Protein AF-A0A414ST98-F1 (afdb_monomer)

Secondary structure (DSSP, 8-state):
---HHHHHHHHHHHHHHHHHHHHHHHTSS-GGGHHHHHHHHHHH-HHHHHHHHHHHT-----HHHHHHHHHHHHHHHHHHHHHHHHHHHHHTTT--HHHHHHHHHHHHHHHHHHHHHHHHHHTTTS-HHHHHHHHHHHHHHHHHHHTS-HHHHHGGGHHHHHHHIIIIIHHHHHHHHHHHHHHHHHHHT-------B----SSSS----B----------------

Mean predicted aligned error: 14.2 Å

Sequence (226 aa):
MIDEHKAKIILWGITIITGILVLRCLFSPNKAWIFPLLILLILSCPKIDERINKITKATTTFYFEKFRMLCMFVLPIAVPFIAIYMVTIFSSKNISESKLFLEVEMVLKIGYYITYILIAFLYHKTNKKNKYIFFGIYYFLCIIISYIPVNDFWGNSADIIILLIESILMPIKEAILTYIIFDTVLDNNKEKKKFNVIVEREDNKSREEYLIEIEKSKKSNQPSNA

Foldseek 3Di:
DQDLVNLLVVLVVQLVVLVVVLVVCVVDPDVPCNVVSVVSNCLSDVVNVVVVCVVVVPPDDPSLVSSLVCLVPVQLVVQVVVLVVQLVVVVVVPDDPVVNVVVSLVSLLVSQLVSLLVSLVSCLPPDPVVSCVVLVVLLVVLVVLLPDPLCVPPPPCSVVSCSCSSRHSVSNSVSSVVSVVVSVVVVVVPPFPWDFDFDDDVDDDDGDTDGDGDDDDDDDDDDDDD

Radius of gyration: 25.64 Å; Cα contacts (8 Å, |Δi|>4): 133; chains: 1; bounding box: 82×52×61 Å

pLDDT: mean 71.9, std 16.06, range [30.92, 89.06]

Organism: NCBI:txid88431

Structure (mmCIF, N/CA/C/O backbone):
data_AF-A0A414ST98-F1
#
_entry.id   AF-A0A414ST98-F1
#
loop_
_atom_site.group_PDB
_atom_site.id
_atom_site.type_symbol
_atom_site.label_atom_id
_atom_site.label_alt_id
_atom_site.label_comp_id
_atom_site.label_asym_id
_atom_site.label_entity_id
_atom_site.label_seq_id
_atom_site.pdbx_PDB_ins_code
_atom_site.Cartn_x
_atom_site.Cartn_y
_atom_site.Cartn_z
_atom_site.occupancy
_atom_site.B_iso_or_equiv
_atom_site.auth_seq_id
_atom_site.auth_comp_id
_atom_site.auth_asym_id
_atom_site.auth_atom_id
_atom_site.pdbx_PDB_model_num
ATOM 1 N N . MET A 1 1 ? -12.979 -7.650 12.555 1.00 56.25 1 MET A N 1
ATOM 2 C CA . MET A 1 1 ? -12.866 -6.245 13.008 1.00 56.25 1 MET A CA 1
ATOM 3 C C . MET A 1 1 ? -11.594 -6.126 13.841 1.00 56.25 1 MET A C 1
ATOM 5 O O . MET A 1 1 ? -11.381 -6.987 14.691 1.00 56.25 1 MET A O 1
ATOM 9 N N . ILE A 1 2 ? -10.698 -5.188 13.515 1.00 65.38 2 ILE A N 1
ATOM 10 C CA . ILE A 1 2 ? -9.458 -4.969 14.279 1.00 65.38 2 ILE A CA 1
ATOM 11 C C . ILE A 1 2 ? -9.816 -4.048 15.445 1.00 65.38 2 ILE A C 1
ATOM 13 O O . ILE A 1 2 ? -10.260 -2.929 15.221 1.00 65.38 2 ILE A O 1
ATOM 17 N N . ASP A 1 3 ? -9.663 -4.548 16.665 1.00 77.56 3 ASP A N 1
ATOM 18 C CA . ASP A 1 3 ? -9.882 -3.786 17.896 1.00 77.56 3 ASP A CA 1
ATOM 19 C C . ASP A 1 3 ? -8.559 -3.129 18.332 1.00 77.56 3 ASP A C 1
ATOM 21 O O . ASP A 1 3 ? -7.491 -3.583 17.911 1.00 77.56 3 ASP A O 1
ATOM 25 N N . GLU A 1 4 ? -8.595 -2.112 19.202 1.00 79.94 4 GLU A N 1
ATOM 26 C CA . GLU A 1 4 ? -7.395 -1.374 19.663 1.00 79.94 4 GLU A CA 1
ATOM 27 C C . GLU A 1 4 ? -6.265 -2.300 20.142 1.00 79.94 4 GLU A C 1
ATOM 29 O O . GLU A 1 4 ? -5.095 -2.119 19.800 1.00 79.94 4 GLU A O 1
ATOM 34 N N . HIS A 1 5 ? -6.615 -3.368 20.865 1.00 78.12 5 HIS A N 1
ATOM 35 C CA . HIS A 1 5 ? -5.652 -4.365 21.329 1.00 78.12 5 HIS A CA 1
ATOM 36 C C . HIS A 1 5 ? -4.966 -5.109 20.168 1.00 78.12 5 HIS A C 1
ATOM 38 O O . HIS A 1 5 ? -3.754 -5.323 20.184 1.00 78.12 5 HIS A O 1
ATOM 44 N N . LYS A 1 6 ? -5.724 -5.475 19.126 1.00 80.88 6 LYS A N 1
ATOM 45 C CA . LYS A 1 6 ? -5.183 -6.140 17.929 1.00 80.88 6 LYS A CA 1
ATOM 46 C C . LYS A 1 6 ? -4.318 -5.177 17.115 1.00 80.88 6 LYS A C 1
ATOM 48 O O . LYS A 1 6 ? -3.241 -5.569 16.677 1.00 80.88 6 LYS A O 1
ATOM 53 N N . ALA A 1 7 ? -4.742 -3.920 16.962 1.00 80.31 7 ALA A N 1
ATOM 54 C CA . ALA A 1 7 ? -3.956 -2.886 16.284 1.00 80.31 7 ALA A CA 1
ATOM 55 C C . ALA A 1 7 ? -2.606 -2.655 16.983 1.00 80.31 7 ALA A C 1
ATOM 57 O O . ALA A 1 7 ? -1.570 -2.596 16.323 1.00 80.31 7 ALA A O 1
ATOM 58 N N . LYS A 1 8 ? -2.596 -2.626 18.322 1.00 81.25 8 LYS A N 1
ATOM 59 C CA . LYS A 1 8 ? -1.369 -2.522 19.121 1.00 81.25 8 LYS A CA 1
ATOM 60 C C . LYS A 1 8 ? -0.412 -3.696 18.889 1.00 81.25 8 LYS A C 1
ATOM 62 O O . LYS A 1 8 ? 0.787 -3.468 18.734 1.00 81.25 8 LYS A O 1
ATOM 67 N N . ILE A 1 9 ? -0.920 -4.931 18.840 1.00 85.44 9 ILE A N 1
ATOM 68 C CA . ILE A 1 9 ? -0.104 -6.122 18.531 1.00 85.44 9 ILE A CA 1
ATOM 69 C C . ILE A 1 9 ? 0.506 -6.009 17.128 1.00 85.44 9 ILE A C 1
ATOM 71 O O . ILE A 1 9 ? 1.699 -6.252 16.955 1.00 85.44 9 ILE A O 1
ATOM 75 N N . ILE A 1 10 ? -0.288 -5.599 16.137 1.00 84.31 10 ILE A N 1
ATOM 76 C CA . ILE A 1 10 ? 0.179 -5.438 14.754 1.00 84.31 10 ILE A CA 1
ATOM 77 C C . ILE A 1 10 ? 1.270 -4.363 14.669 1.00 84.31 10 ILE A C 1
ATOM 79 O O . ILE A 1 10 ? 2.317 -4.604 14.071 1.00 84.31 10 ILE A O 1
ATOM 83 N N . 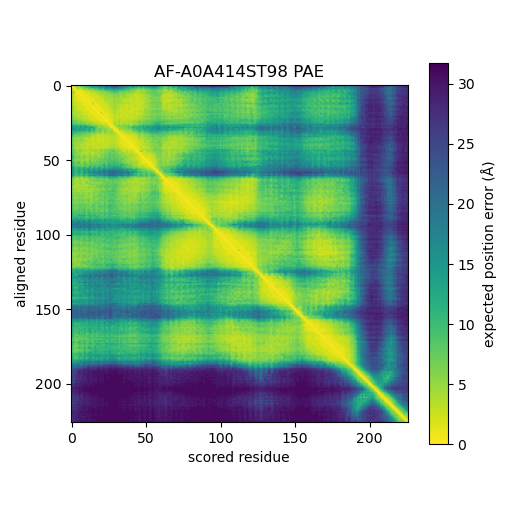LEU A 1 11 ? 1.077 -3.208 15.314 1.00 85.75 11 LEU A N 1
ATOM 84 C CA . LEU A 1 11 ? 2.084 -2.142 15.372 1.00 85.75 11 LEU A CA 1
ATOM 85 C C . LEU A 1 11 ? 3.384 -2.610 16.034 1.00 85.75 11 LEU A C 1
ATOM 87 O O . LEU A 1 11 ? 4.470 -2.285 15.553 1.00 85.75 11 LEU A O 1
ATOM 91 N N . TRP A 1 12 ? 3.297 -3.417 17.093 1.00 85.62 12 TRP A N 1
ATOM 92 C CA . TRP A 1 12 ? 4.469 -4.060 17.689 1.00 85.62 12 TRP A CA 1
ATOM 93 C C . TRP A 1 12 ? 5.190 -4.976 16.701 1.00 85.62 12 TRP A C 1
ATOM 95 O O . TRP A 1 12 ? 6.411 -4.883 16.580 1.00 85.62 12 TRP A O 1
ATOM 105 N N . GLY A 1 13 ? 4.452 -5.799 15.954 1.00 85.69 13 GLY A N 1
ATOM 106 C CA . GLY A 1 13 ? 5.016 -6.631 14.890 1.00 85.69 13 GLY A CA 1
ATOM 107 C C . GLY A 1 13 ? 5.754 -5.804 13.833 1.00 85.69 13 GLY A C 1
ATOM 108 O O . GLY A 1 13 ? 6.913 -6.084 13.531 1.00 85.69 13 GLY A O 1
ATOM 109 N N . ILE A 1 14 ? 5.131 -4.727 13.340 1.00 85.38 14 ILE A N 1
ATOM 110 C CA . ILE A 1 14 ? 5.746 -3.793 12.380 1.00 85.38 14 ILE A CA 1
ATOM 111 C C . ILE A 1 14 ? 7.014 -3.163 12.972 1.00 85.38 14 ILE A C 1
ATOM 113 O O . ILE A 1 14 ? 8.041 -3.088 12.298 1.00 85.38 14 ILE A O 1
ATOM 117 N N . THR A 1 15 ? 6.980 -2.756 14.242 1.00 87.56 15 THR A N 1
ATOM 118 C CA . THR A 1 15 ? 8.129 -2.160 14.945 1.00 87.56 15 THR A CA 1
ATOM 119 C C . THR A 1 15 ? 9.295 -3.146 15.059 1.00 87.56 15 THR A C 1
ATOM 121 O O . THR A 1 15 ? 10.447 -2.775 14.850 1.00 87.56 15 THR A O 1
ATOM 124 N N . ILE A 1 16 ? 9.020 -4.420 15.349 1.00 87.69 16 ILE A N 1
ATOM 125 C CA . ILE A 1 16 ? 10.056 -5.460 15.431 1.00 87.69 16 ILE A CA 1
ATOM 126 C C . ILE A 1 16 ? 10.681 -5.699 14.053 1.00 87.69 16 ILE A C 1
ATOM 128 O O . ILE A 1 16 ? 11.905 -5.688 13.927 1.00 87.69 16 ILE A O 1
ATOM 132 N N . ILE A 1 17 ? 9.858 -5.861 13.013 1.00 87.44 17 ILE A N 1
ATOM 133 C CA . ILE A 1 17 ? 10.334 -6.095 11.642 1.00 87.44 17 ILE A CA 1
ATOM 134 C C . ILE A 1 17 ? 11.180 -4.912 11.156 1.00 87.44 17 ILE A C 1
ATOM 136 O O . ILE A 1 17 ? 12.288 -5.103 10.657 1.00 87.44 17 ILE A O 1
ATOM 140 N N . THR A 1 18 ? 10.693 -3.685 11.344 1.00 85.25 18 THR A N 1
ATOM 141 C CA . THR A 1 18 ? 11.436 -2.470 10.976 1.00 85.25 18 THR A CA 1
ATOM 142 C C . THR A 1 18 ? 12.733 -2.336 11.771 1.00 85.25 18 THR A C 1
ATOM 144 O O . THR A 1 18 ? 13.755 -1.991 11.186 1.00 85.25 18 THR A O 1
ATOM 147 N N . GLY A 1 19 ? 12.746 -2.702 13.056 1.00 86.19 19 GLY A N 1
ATOM 148 C CA . GLY A 1 19 ? 13.962 -2.736 13.872 1.00 86.19 19 GLY A CA 1
ATOM 149 C C . GLY A 1 19 ? 15.017 -3.712 13.340 1.00 86.19 19 GLY A C 1
ATOM 150 O O . GLY A 1 19 ? 16.191 -3.355 13.242 1.00 86.19 19 GLY A O 1
ATOM 151 N N . ILE A 1 20 ? 14.602 -4.913 12.922 1.00 87.88 20 ILE A N 1
ATOM 152 C CA . ILE A 1 20 ? 15.494 -5.904 12.292 1.00 87.88 20 ILE A CA 1
ATOM 153 C C . ILE A 1 20 ? 16.050 -5.368 10.964 1.00 87.88 20 ILE A C 1
ATOM 155 O O . ILE A 1 20 ? 17.240 -5.527 10.685 1.00 87.88 20 ILE A O 1
ATOM 159 N N . LEU A 1 21 ? 15.218 -4.702 10.156 1.00 85.38 21 LEU A N 1
ATOM 160 C CA . LEU A 1 21 ? 15.651 -4.094 8.893 1.00 85.38 21 LEU A CA 1
ATOM 161 C C . LEU A 1 21 ? 16.665 -2.965 9.113 1.00 85.38 21 LEU A C 1
ATOM 163 O O . LEU A 1 21 ? 17.682 -2.934 8.424 1.00 85.38 21 LEU A O 1
ATOM 167 N N . VAL A 1 22 ? 16.445 -2.089 10.102 1.00 86.81 22 VAL A N 1
ATOM 168 C CA . VAL A 1 22 ? 17.419 -1.051 10.488 1.00 86.81 22 VAL A CA 1
ATOM 169 C C . VAL A 1 22 ? 18.745 -1.689 10.896 1.00 86.81 22 VAL A C 1
ATOM 171 O O . VAL A 1 22 ? 19.797 -1.260 10.422 1.00 86.81 22 VAL A O 1
ATOM 174 N N . LEU A 1 23 ? 18.703 -2.739 11.724 1.00 86.31 23 LEU A N 1
ATOM 175 C CA . LEU A 1 23 ? 19.904 -3.446 12.164 1.00 86.31 23 LEU A CA 1
ATOM 176 C C . LEU A 1 23 ? 20.667 -4.035 10.970 1.00 86.31 23 LEU A C 1
ATOM 178 O O . LEU A 1 23 ? 21.873 -3.839 10.852 1.00 86.31 23 LEU A O 1
ATOM 182 N N . ARG A 1 24 ? 19.968 -4.681 10.031 1.00 84.25 24 ARG A N 1
ATOM 183 C CA . ARG A 1 24 ? 20.578 -5.211 8.803 1.00 84.25 24 ARG A CA 1
ATOM 184 C C . ARG A 1 24 ? 21.179 -4.106 7.927 1.00 84.25 24 ARG A C 1
ATOM 186 O O . ARG A 1 24 ? 22.256 -4.299 7.369 1.00 84.25 24 ARG A O 1
ATOM 193 N N . CYS A 1 25 ? 20.515 -2.957 7.811 1.00 82.81 25 CYS A N 1
ATOM 194 C CA . CYS A 1 25 ? 21.026 -1.810 7.059 1.00 82.81 25 CYS A CA 1
ATOM 195 C C . CYS A 1 25 ? 22.259 -1.169 7.711 1.00 82.81 25 CYS A C 1
ATOM 197 O O . CYS A 1 25 ? 23.118 -0.681 6.983 1.00 82.81 25 CYS A O 1
ATOM 199 N N . LEU A 1 26 ? 22.393 -1.209 9.042 1.00 83.44 26 LEU A N 1
ATOM 200 C CA . LEU A 1 26 ? 23.594 -0.731 9.743 1.00 83.44 26 LEU A CA 1
ATOM 201 C C . LEU A 1 26 ? 24.847 -1.549 9.393 1.00 83.44 26 LEU A C 1
ATOM 2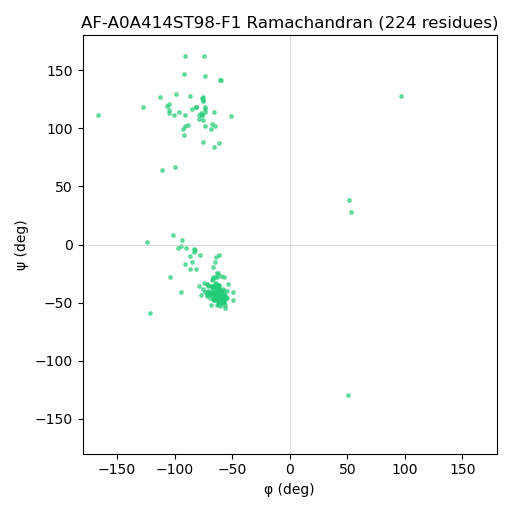03 O O . LEU A 1 26 ? 25.935 -0.983 9.318 1.00 83.44 26 LEU A O 1
ATOM 207 N N . PHE A 1 27 ? 24.689 -2.852 9.141 1.00 83.25 27 PHE A N 1
ATOM 208 C CA . PHE A 1 27 ? 25.775 -3.750 8.719 1.00 83.25 27 PHE A CA 1
ATOM 209 C C . PHE A 1 27 ? 25.959 -3.830 7.194 1.00 83.25 27 PHE A C 1
ATOM 211 O O . PHE A 1 27 ? 26.865 -4.509 6.717 1.00 83.25 27 PHE A O 1
ATOM 218 N N . SER A 1 28 ? 25.113 -3.149 6.417 1.00 76.56 28 SER A N 1
ATOM 219 C CA . SER A 1 28 ? 25.201 -3.102 4.958 1.00 76.56 28 SER A CA 1
ATOM 220 C C . SER A 1 28 ? 26.036 -1.899 4.500 1.00 76.56 28 SER A C 1
ATOM 222 O O . SER A 1 28 ? 25.955 -0.830 5.109 1.00 76.56 28 SER A O 1
ATOM 224 N N . PRO A 1 29 ? 26.792 -2.006 3.391 1.00 71.56 29 PRO A N 1
ATOM 225 C CA . PRO A 1 29 ? 27.485 -0.857 2.807 1.00 71.56 29 PRO A CA 1
ATOM 226 C C . PRO A 1 29 ? 26.516 0.241 2.335 1.00 71.56 29 PRO A C 1
ATOM 228 O O . PRO A 1 29 ? 26.888 1.413 2.290 1.00 71.56 29 PRO A O 1
ATOM 231 N N . ASN A 1 30 ? 25.262 -0.105 2.018 1.00 70.31 30 ASN A N 1
ATOM 232 C CA . ASN A 1 30 ? 24.278 0.853 1.524 1.00 70.31 30 ASN A CA 1
ATOM 233 C C . ASN A 1 30 ? 23.449 1.472 2.667 1.00 70.31 30 ASN A C 1
ATOM 235 O O . ASN A 1 30 ? 22.423 0.929 3.084 1.00 70.31 30 ASN A O 1
ATOM 239 N N . LYS A 1 31 ? 23.898 2.636 3.151 1.00 76.69 31 LYS A N 1
ATOM 240 C CA . LYS A 1 31 ? 23.311 3.362 4.294 1.00 76.69 31 LYS A CA 1
ATOM 241 C C . LYS A 1 31 ? 22.103 4.241 3.948 1.00 76.69 31 LYS A C 1
ATOM 243 O O . LYS A 1 31 ? 21.469 4.769 4.861 1.00 76.69 31 LYS A O 1
ATOM 248 N N . ALA A 1 32 ? 21.757 4.388 2.665 1.00 76.12 32 ALA A N 1
ATOM 249 C CA . ALA A 1 32 ? 20.685 5.283 2.209 1.00 76.12 32 ALA A CA 1
ATOM 250 C C . ALA A 1 32 ? 19.318 4.980 2.859 1.00 76.12 32 ALA A C 1
ATOM 252 O O . ALA A 1 32 ? 18.503 5.874 3.068 1.00 76.12 32 ALA A O 1
ATOM 253 N N . TRP A 1 33 ? 19.093 3.723 3.247 1.00 74.50 33 TRP A N 1
ATOM 254 C CA . TRP A 1 33 ? 17.821 3.238 3.787 1.00 74.50 33 TRP A CA 1
ATOM 255 C C . TRP A 1 33 ? 17.661 3.418 5.299 1.00 74.50 33 TRP A C 1
ATOM 257 O O . TRP A 1 33 ? 16.564 3.238 5.822 1.00 74.50 33 TRP A O 1
ATOM 267 N N . ILE A 1 34 ? 18.724 3.788 6.020 1.00 81.44 34 ILE A N 1
ATOM 268 C CA . ILE A 1 34 ? 18.702 3.847 7.489 1.00 81.44 34 ILE A CA 1
ATOM 269 C C . ILE A 1 34 ? 17.755 4.947 7.982 1.00 81.44 34 ILE A C 1
ATOM 271 O O . ILE A 1 34 ? 16.929 4.700 8.857 1.00 81.44 34 ILE A O 1
ATOM 275 N N . PHE A 1 35 ? 17.839 6.146 7.403 1.00 80.19 35 PHE A N 1
ATOM 276 C CA . PHE A 1 35 ? 17.005 7.287 7.794 1.00 80.19 35 PHE A CA 1
ATOM 277 C C . PHE A 1 35 ? 15.496 7.047 7.609 1.00 80.19 35 PHE A C 1
ATOM 279 O O . PHE A 1 35 ? 14.765 7.205 8.589 1.00 80.19 35 PHE A O 1
ATOM 286 N N . PRO A 1 36 ? 14.991 6.627 6.429 1.00 80.69 36 PRO A N 1
ATOM 287 C CA . PRO A 1 36 ? 13.561 6.361 6.267 1.00 80.69 36 PRO A CA 1
ATOM 288 C C . PRO A 1 36 ? 13.075 5.205 7.153 1.00 80.69 36 PRO A C 1
ATOM 290 O O . PRO A 1 36 ? 11.979 5.287 7.710 1.00 80.69 36 PRO A O 1
ATOM 293 N N . LEU A 1 37 ? 13.892 4.164 7.362 1.00 83.62 37 LEU A N 1
ATOM 294 C CA . LEU A 1 37 ? 13.541 3.060 8.260 1.00 83.62 37 LEU A CA 1
ATOM 295 C C . LEU A 1 37 ? 13.509 3.483 9.737 1.00 83.62 37 LEU A C 1
ATOM 297 O O . LEU A 1 37 ? 12.647 3.012 10.475 1.00 83.62 37 LEU A O 1
ATOM 301 N N . LEU A 1 38 ? 14.388 4.391 10.173 1.00 84.00 38 LEU A N 1
ATOM 302 C CA . LEU A 1 38 ? 14.351 4.964 11.524 1.00 84.00 38 LEU A CA 1
ATOM 303 C C . LEU A 1 38 ? 13.099 5.815 11.752 1.00 84.00 38 LEU A C 1
ATOM 305 O O . LEU A 1 38 ? 12.464 5.696 12.799 1.00 84.00 38 LEU A O 1
ATOM 309 N N . ILE A 1 39 ? 12.716 6.639 10.772 1.00 83.56 39 ILE A N 1
ATOM 310 C CA . ILE A 1 39 ? 11.473 7.421 10.837 1.00 83.56 39 ILE A CA 1
ATOM 311 C C . ILE A 1 39 ? 10.276 6.473 10.946 1.00 83.56 39 ILE A C 1
ATOM 313 O O . ILE A 1 39 ? 9.431 6.648 11.824 1.00 83.56 39 ILE A O 1
ATOM 317 N N . LEU A 1 40 ? 10.233 5.430 10.114 1.00 84.12 40 LEU A N 1
ATOM 318 C CA . LEU A 1 40 ? 9.173 4.427 10.161 1.00 84.12 40 LEU A CA 1
ATOM 319 C C . LEU A 1 40 ? 9.147 3.678 11.502 1.00 84.12 40 LEU A C 1
ATOM 321 O O . LEU A 1 40 ? 8.068 3.445 12.040 1.00 84.12 40 LEU A O 1
ATOM 325 N N . LEU A 1 41 ? 10.307 3.343 12.070 1.00 85.06 41 LEU A N 1
ATOM 326 C CA . LEU A 1 41 ? 10.425 2.691 13.377 1.00 85.06 41 LEU A CA 1
ATOM 327 C C . LEU A 1 41 ? 9.848 3.569 14.496 1.00 85.06 41 LEU A C 1
ATOM 329 O O . LEU A 1 41 ? 9.062 3.091 15.314 1.00 85.06 41 LEU A O 1
ATOM 333 N N . ILE A 1 42 ? 10.198 4.858 14.510 1.00 82.88 42 ILE A N 1
ATOM 334 C CA . ILE A 1 42 ? 9.681 5.831 15.482 1.00 82.88 42 ILE A CA 1
ATOM 335 C C . ILE A 1 42 ? 8.166 5.975 15.323 1.00 82.88 42 ILE A C 1
ATOM 337 O O . ILE A 1 42 ? 7.421 5.876 16.299 1.00 82.88 42 ILE A O 1
ATOM 341 N N . LEU A 1 43 ? 7.699 6.146 14.086 1.00 81.50 43 LEU A N 1
ATOM 342 C CA . LEU A 1 43 ? 6.278 6.277 13.792 1.00 81.50 43 LEU A CA 1
ATOM 343 C C . LEU A 1 43 ? 5.505 4.993 14.085 1.00 81.50 43 LEU A C 1
ATOM 345 O O . LEU A 1 43 ? 4.340 5.089 14.419 1.00 81.50 43 LEU A O 1
ATOM 349 N N . SER A 1 44 ? 6.095 3.805 14.019 1.00 82.19 44 SER A N 1
ATOM 350 C CA . SER A 1 44 ? 5.368 2.549 14.272 1.00 82.19 44 SER A CA 1
ATOM 351 C C . SER A 1 44 ? 5.330 2.161 15.751 1.00 82.19 44 SER A C 1
ATOM 353 O O . SER A 1 44 ? 4.451 1.404 16.155 1.00 82.19 44 SER A O 1
ATOM 355 N N . CYS A 1 45 ? 6.256 2.684 16.564 1.00 82.19 45 CYS A N 1
ATOM 356 C CA . CYS A 1 45 ? 6.511 2.207 17.920 1.00 82.19 45 CYS A CA 1
ATOM 357 C C . CYS A 1 45 ? 5.410 2.605 18.926 1.00 82.19 45 CYS A C 1
ATOM 359 O O . CYS A 1 45 ? 5.314 3.781 19.298 1.00 82.19 45 CYS A O 1
ATOM 361 N N . PRO A 1 46 ? 4.653 1.639 19.490 1.00 81.62 46 PRO A N 1
ATOM 362 C CA . PRO A 1 46 ? 3.590 1.934 20.456 1.00 81.62 46 PRO A CA 1
ATOM 363 C C . PRO A 1 46 ? 4.103 2.534 21.773 1.00 81.62 46 PRO A C 1
ATOM 365 O O . PRO A 1 46 ? 3.392 3.290 22.432 1.00 81.62 46 PRO A O 1
ATOM 368 N N . LYS A 1 47 ? 5.349 2.222 22.172 1.00 80.19 47 LYS A N 1
ATOM 369 C CA . LYS A 1 47 ? 5.965 2.761 23.402 1.00 80.19 47 LYS A CA 1
ATOM 370 C C . LYS A 1 47 ? 6.210 4.266 23.332 1.00 80.19 47 LYS A C 1
ATOM 372 O O . LYS A 1 47 ? 6.224 4.919 24.373 1.00 80.19 47 LYS A O 1
ATOM 377 N N . ILE A 1 48 ? 6.450 4.806 22.137 1.00 78.31 48 ILE A N 1
ATOM 378 C CA . ILE A 1 48 ? 6.653 6.247 21.958 1.00 78.31 48 ILE A CA 1
ATOM 379 C C . ILE A 1 48 ? 5.327 6.967 22.199 1.00 78.31 48 ILE A C 1
ATOM 381 O O . ILE A 1 48 ? 5.299 7.929 22.962 1.00 78.31 48 ILE A O 1
ATOM 385 N N . ASP A 1 49 ? 4.224 6.426 21.679 1.00 75.25 49 ASP A N 1
ATOM 386 C CA . ASP A 1 49 ? 2.882 6.970 21.918 1.00 75.25 49 ASP A CA 1
ATOM 387 C C . ASP A 1 49 ? 2.503 6.924 23.400 1.00 75.25 49 ASP A C 1
ATOM 389 O O . ASP A 1 49 ? 1.990 7.897 23.941 1.00 75.25 49 ASP A O 1
ATOM 393 N N . GLU A 1 50 ? 2.809 5.823 24.094 1.00 77.75 50 GLU A N 1
ATOM 394 C CA . GLU A 1 50 ? 2.568 5.715 25.539 1.00 77.75 50 GLU A CA 1
ATOM 395 C C . GLU A 1 50 ? 3.354 6.764 26.340 1.00 77.75 50 GLU A C 1
ATOM 397 O O . GLU A 1 50 ? 2.859 7.274 27.347 1.00 77.75 50 GLU A O 1
ATOM 402 N N . ARG A 1 51 ? 4.576 7.104 25.910 1.00 77.69 51 ARG A N 1
ATOM 403 C CA . ARG A 1 51 ? 5.375 8.163 26.544 1.00 77.69 51 ARG A CA 1
ATOM 404 C C . ARG A 1 51 ? 4.816 9.548 26.247 1.00 77.69 51 ARG A C 1
ATOM 406 O O . ARG A 1 51 ? 4.707 10.343 27.176 1.00 77.69 51 ARG A O 1
ATOM 413 N N . ILE A 1 52 ? 4.441 9.822 24.998 1.00 76.81 52 ILE A N 1
ATOM 414 C CA . ILE A 1 52 ? 3.834 11.099 24.607 1.00 76.81 52 ILE A CA 1
ATOM 415 C C . ILE A 1 52 ? 2.529 11.297 25.380 1.00 76.81 52 ILE A C 1
ATOM 417 O O . ILE A 1 52 ? 2.392 12.296 26.073 1.00 76.81 52 ILE A O 1
ATOM 421 N N . ASN A 1 53 ? 1.636 10.307 25.400 1.00 76.69 53 ASN A N 1
ATOM 422 C CA . ASN A 1 53 ? 0.354 10.414 26.099 1.00 76.69 53 ASN A CA 1
ATOM 423 C C . ASN A 1 53 ? 0.504 10.633 27.609 1.00 76.69 53 ASN A C 1
ATOM 425 O O . ASN A 1 53 ? -0.274 11.388 28.192 1.00 76.69 53 ASN A O 1
ATOM 429 N N . LYS A 1 54 ? 1.529 10.042 28.242 1.00 76.31 54 LYS A N 1
ATOM 430 C CA . LYS A 1 54 ? 1.868 10.332 29.647 1.00 76.31 54 LYS A CA 1
ATOM 431 C C . LYS A 1 54 ? 2.280 11.791 29.859 1.00 76.31 54 LYS A C 1
ATOM 433 O O . LYS A 1 54 ? 1.901 12.373 30.870 1.00 76.31 54 LYS A O 1
ATOM 438 N N . ILE A 1 55 ? 3.025 12.378 28.922 1.00 78.31 55 ILE A N 1
ATOM 439 C CA . ILE A 1 55 ? 3.455 13.783 28.980 1.00 78.31 55 ILE A CA 1
ATOM 440 C C . ILE A 1 55 ? 2.265 14.720 28.726 1.00 78.31 55 ILE A C 1
ATOM 442 O O . ILE A 1 55 ? 2.084 15.697 29.449 1.00 78.31 55 ILE A O 1
ATOM 446 N N . THR A 1 56 ? 1.421 14.408 27.741 1.00 74.69 56 THR A N 1
ATOM 447 C CA . THR A 1 56 ? 0.282 15.250 27.336 1.00 74.69 56 THR A CA 1
ATOM 448 C C . THR A 1 56 ? -0.975 15.040 28.192 1.00 74.69 56 THR A C 1
ATOM 450 O O . THR A 1 56 ? -1.969 15.727 27.983 1.00 74.69 56 THR A O 1
ATOM 453 N N . LYS A 1 57 ? -0.960 14.096 29.148 1.00 75.31 57 LYS A N 1
ATOM 454 C CA . LYS A 1 57 ? -2.128 13.662 29.947 1.00 75.31 57 LYS A CA 1
ATOM 455 C C . LYS A 1 57 ? -3.338 13.245 29.093 1.00 75.31 57 LYS A C 1
ATOM 457 O O . LYS A 1 57 ? -4.481 13.356 29.530 1.00 75.31 57 LYS A O 1
ATOM 462 N N . ALA A 1 58 ? -3.093 12.759 27.878 1.00 68.88 58 ALA A N 1
ATOM 463 C CA . ALA A 1 58 ? -4.145 12.271 26.998 1.00 68.88 58 ALA A CA 1
ATOM 464 C C . ALA A 1 58 ? -4.632 10.897 27.486 1.00 68.88 58 ALA A C 1
ATOM 466 O O . ALA A 1 58 ? -3.841 9.966 27.643 1.00 68.88 58 ALA A O 1
ATOM 467 N N . THR A 1 59 ? -5.935 10.769 27.737 1.00 54.12 59 THR A N 1
ATOM 468 C CA . THR A 1 59 ? -6.566 9.548 28.267 1.00 54.12 59 THR A CA 1
ATOM 469 C C . THR A 1 59 ? -6.920 8.522 27.194 1.00 54.12 59 THR A C 1
ATOM 471 O O . THR A 1 59 ? -7.148 7.358 27.520 1.00 54.12 59 THR A O 1
ATOM 474 N N . THR A 1 60 ? -6.933 8.907 25.917 1.00 59.34 60 THR A N 1
ATOM 475 C CA . THR A 1 60 ? -7.300 8.026 24.805 1.00 59.34 60 THR A CA 1
ATOM 476 C C . THR A 1 60 ? -6.100 7.734 23.909 1.00 59.34 60 THR A C 1
ATOM 478 O O . THR A 1 60 ? -5.389 8.623 23.445 1.00 59.34 60 THR A O 1
ATOM 481 N N . THR A 1 61 ? -5.853 6.445 23.684 1.00 62.72 61 THR A N 1
ATOM 482 C CA . THR A 1 61 ? -4.877 5.961 22.703 1.00 62.72 61 THR A CA 1
ATOM 483 C C . THR A 1 61 ? -5.631 5.565 21.440 1.00 62.72 61 THR A C 1
ATOM 485 O O . THR A 1 61 ? -6.618 4.844 21.520 1.00 62.72 61 THR A O 1
ATOM 488 N N . PHE A 1 62 ? -5.173 6.058 20.290 1.00 74.69 62 PHE A N 1
ATOM 489 C CA . PHE A 1 62 ? -5.774 5.795 18.981 1.00 74.69 62 PHE A CA 1
ATOM 490 C C . PHE A 1 62 ? -4.829 4.920 18.146 1.00 74.69 62 PHE A C 1
ATOM 492 O O . PHE A 1 62 ? -4.252 5.366 17.146 1.00 74.69 62 PHE A O 1
ATOM 499 N N . TYR A 1 63 ? -4.582 3.686 18.599 1.00 76.88 63 TYR A N 1
ATOM 500 C CA . TYR A 1 63 ? -3.649 2.788 17.913 1.00 76.88 63 TYR A CA 1
ATOM 501 C C . TYR A 1 63 ? -4.204 2.366 16.555 1.00 76.88 63 TYR A C 1
ATOM 503 O O . TYR A 1 63 ? -3.439 2.241 15.593 1.00 76.88 63 TYR A O 1
ATOM 511 N N . PHE A 1 64 ? -5.522 2.186 16.450 1.00 76.50 64 PHE A N 1
ATOM 512 C CA . PHE A 1 64 ? -6.159 1.855 15.182 1.00 76.50 64 PHE A CA 1
ATOM 513 C C . PHE A 1 64 ? -6.067 2.997 14.158 1.00 76.50 64 PHE A C 1
ATOM 515 O O . PHE A 1 64 ? -5.665 2.749 13.020 1.00 76.50 64 PHE A O 1
ATOM 522 N N . GLU A 1 65 ? -6.356 4.247 14.534 1.00 74.00 65 GLU A N 1
ATOM 523 C CA . GLU A 1 65 ? -6.199 5.413 13.649 1.00 74.00 65 GLU A CA 1
ATOM 524 C C . GLU A 1 65 ? -4.757 5.554 13.161 1.00 74.00 65 GLU A C 1
ATOM 526 O O . GLU A 1 65 ? -4.523 5.817 11.980 1.00 74.00 65 GLU A O 1
ATOM 531 N N . LYS A 1 66 ? -3.788 5.351 14.056 1.00 78.44 66 LYS A N 1
ATOM 532 C CA . LYS A 1 66 ? -2.366 5.434 13.730 1.00 78.44 66 LYS A CA 1
ATOM 533 C C . LYS A 1 66 ? -1.941 4.336 12.758 1.00 78.44 66 LYS A C 1
ATOM 535 O O . LYS A 1 66 ? -1.305 4.624 1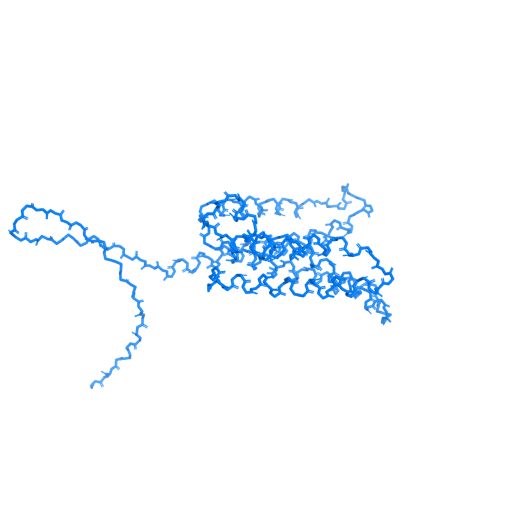1.746 1.00 78.44 66 LYS A O 1
ATOM 540 N N . PHE A 1 67 ? -2.340 3.093 13.028 1.00 78.94 67 PHE A N 1
ATOM 541 C CA . PHE A 1 67 ? -2.146 1.969 12.113 1.00 78.94 67 PHE A CA 1
ATOM 542 C C . PHE A 1 67 ? -2.778 2.246 10.742 1.00 78.94 67 PHE A C 1
ATOM 544 O O . PHE A 1 67 ? -2.146 2.013 9.711 1.00 78.94 67 PHE A O 1
ATOM 551 N N . ARG A 1 68 ? -3.991 2.808 10.722 1.00 77.94 68 ARG A N 1
ATOM 552 C CA . ARG A 1 68 ? -4.698 3.192 9.496 1.00 77.94 68 ARG A CA 1
ATOM 553 C C . ARG A 1 68 ? -3.934 4.255 8.703 1.00 77.94 68 ARG A C 1
ATOM 555 O O . ARG A 1 68 ? -3.789 4.099 7.493 1.00 77.94 68 ARG A O 1
ATOM 562 N N . MET A 1 69 ? -3.411 5.291 9.363 1.00 76.44 69 MET A N 1
ATOM 563 C CA . MET A 1 69 ? -2.587 6.311 8.701 1.00 76.44 69 MET A CA 1
ATOM 564 C C . MET A 1 69 ? -1.283 5.723 8.160 1.00 76.44 69 MET A C 1
ATOM 566 O O . MET A 1 69 ? -0.941 5.968 7.007 1.00 76.44 69 MET A O 1
ATOM 570 N N . LEU A 1 70 ? -0.588 4.894 8.942 1.00 81.62 70 LEU A N 1
ATOM 571 C CA . LEU A 1 70 ? 0.619 4.209 8.472 1.00 81.62 70 LEU A CA 1
ATOM 572 C C . LEU A 1 70 ? 0.331 3.367 7.230 1.00 81.62 70 LEU A C 1
ATOM 574 O O . LEU A 1 70 ? 1.073 3.458 6.258 1.00 81.62 70 LEU A O 1
ATOM 578 N N . CYS A 1 71 ? -0.768 2.611 7.213 1.00 80.94 71 CYS A N 1
ATOM 579 C CA . CYS A 1 71 ? -1.145 1.825 6.041 1.00 80.94 71 CYS A CA 1
ATOM 580 C C . CYS A 1 71 ? -1.391 2.701 4.803 1.00 80.94 71 CYS A C 1
ATOM 582 O O . CYS A 1 71 ? -0.948 2.352 3.712 1.00 80.94 71 CYS A O 1
ATOM 584 N N . MET A 1 72 ? -2.047 3.853 4.977 1.00 80.00 72 MET A N 1
ATOM 585 C CA . MET A 1 72 ? -2.346 4.786 3.889 1.00 80.00 72 MET A CA 1
ATOM 586 C C . MET A 1 72 ? -1.090 5.360 3.224 1.00 80.00 72 MET A C 1
ATOM 588 O O . MET A 1 72 ? -1.105 5.580 2.020 1.00 80.00 72 MET A O 1
ATOM 592 N N . PHE A 1 73 ? -0.012 5.598 3.974 1.00 79.38 73 PHE A N 1
ATOM 593 C CA . PHE A 1 73 ? 1.218 6.165 3.409 1.00 79.38 73 PHE A CA 1
ATOM 594 C C . PHE A 1 73 ? 2.237 5.096 3.015 1.00 79.38 73 PHE A C 1
ATOM 596 O O . PHE A 1 73 ? 2.863 5.193 1.964 1.00 79.38 73 PHE A O 1
ATOM 603 N N . VAL A 1 74 ? 2.404 4.058 3.834 1.00 83.56 74 VAL A N 1
ATOM 604 C CA . VAL A 1 74 ? 3.475 3.071 3.656 1.00 83.56 74 VAL A CA 1
ATOM 605 C C . VAL A 1 74 ? 3.154 2.086 2.536 1.00 83.56 74 VAL A C 1
ATOM 607 O O . VAL A 1 74 ? 4.040 1.806 1.732 1.00 83.56 74 VAL A O 1
ATOM 610 N N . LEU A 1 75 ? 1.917 1.572 2.436 1.00 84.06 75 LEU A N 1
ATOM 611 C CA . LEU A 1 75 ? 1.602 0.577 1.402 1.00 84.06 75 LEU A CA 1
ATOM 612 C C . LEU A 1 75 ? 1.722 1.140 -0.027 1.00 84.06 75 LEU A C 1
ATOM 614 O O . LEU A 1 75 ? 2.385 0.490 -0.836 1.00 84.06 75 LEU A O 1
ATOM 618 N N . PRO A 1 76 ? 1.173 2.327 -0.365 1.00 83.69 76 PRO A N 1
ATOM 619 C CA . PRO A 1 76 ? 1.291 2.864 -1.724 1.00 83.69 76 PRO A CA 1
ATOM 620 C C . PRO A 1 76 ? 2.731 3.154 -2.145 1.00 83.69 76 PRO A C 1
ATOM 622 O O . PRO A 1 76 ? 3.042 3.098 -3.331 1.00 83.69 76 PRO A O 1
ATOM 625 N N . ILE A 1 77 ? 3.605 3.455 -1.180 1.00 83.38 77 ILE A N 1
ATOM 626 C CA . ILE A 1 77 ? 5.037 3.665 -1.412 1.00 83.38 77 ILE A CA 1
ATOM 627 C C . ILE A 1 77 ? 5.766 2.322 -1.560 1.00 83.38 77 ILE A C 1
ATOM 629 O O . ILE A 1 77 ? 6.683 2.205 -2.369 1.00 83.38 77 ILE A O 1
ATOM 633 N N . ALA A 1 78 ? 5.361 1.291 -0.816 1.00 84.94 78 ALA A N 1
ATOM 634 C CA . ALA A 1 78 ? 5.988 -0.027 -0.873 1.00 84.94 78 ALA A CA 1
ATOM 635 C C . ALA A 1 78 ? 5.811 -0.721 -2.236 1.00 84.94 78 ALA A C 1
ATOM 637 O O . ALA A 1 78 ? 6.724 -1.417 -2.678 1.00 84.94 78 ALA A O 1
ATOM 638 N N . VAL A 1 79 ? 4.676 -0.521 -2.916 1.00 87.38 79 VAL A N 1
ATOM 639 C CA . VAL A 1 79 ? 4.368 -1.169 -4.207 1.00 87.38 79 VAL A CA 1
ATOM 640 C C . VAL A 1 79 ? 5.414 -0.842 -5.298 1.00 87.38 79 VAL A C 1
ATOM 642 O O . VAL A 1 79 ? 5.987 -1.785 -5.849 1.00 87.38 79 VAL A O 1
ATOM 645 N N . PRO A 1 80 ? 5.776 0.430 -5.563 1.00 85.06 80 PRO A N 1
ATOM 646 C CA . PRO A 1 80 ? 6.876 0.775 -6.467 1.00 85.06 80 PRO A CA 1
ATOM 647 C C . PRO A 1 80 ? 8.225 0.181 -6.067 1.00 85.06 80 PRO A C 1
ATOM 649 O O . PRO A 1 80 ? 8.979 -0.254 -6.932 1.00 85.06 80 PRO A O 1
ATOM 652 N N . PHE A 1 81 ? 8.548 0.123 -4.770 1.00 84.06 81 PHE A N 1
ATOM 653 C CA . PHE A 1 81 ? 9.812 -0.474 -4.327 1.00 84.06 81 PHE A CA 1
ATOM 654 C C . PHE A 1 81 ? 9.872 -1.976 -4.608 1.00 84.06 81 PHE A C 1
ATOM 656 O O . PHE A 1 81 ? 10.920 -2.476 -5.019 1.00 84.06 81 PHE A O 1
ATOM 663 N N . ILE A 1 82 ? 8.755 -2.688 -4.438 1.00 85.06 82 ILE A N 1
ATOM 664 C CA . ILE A 1 82 ? 8.643 -4.101 -4.820 1.00 85.06 82 ILE A CA 1
ATOM 665 C C . ILE A 1 82 ? 8.834 -4.249 -6.334 1.00 85.06 82 ILE A C 1
ATOM 667 O O . ILE A 1 82 ? 9.594 -5.114 -6.767 1.00 85.06 82 ILE A O 1
ATOM 671 N N . ALA A 1 83 ? 8.211 -3.382 -7.134 1.00 85.75 83 ALA A N 1
ATOM 672 C CA . ALA A 1 83 ? 8.365 -3.380 -8.586 1.00 85.75 83 ALA A CA 1
ATOM 673 C C . ALA A 1 83 ? 9.828 -3.142 -9.016 1.00 85.75 83 ALA A C 1
ATOM 675 O O . ALA A 1 83 ? 10.370 -3.923 -9.797 1.00 85.75 83 ALA A O 1
ATOM 676 N N . ILE A 1 84 ? 10.509 -2.145 -8.440 1.00 83.31 84 ILE A N 1
ATOM 677 C CA . ILE A 1 84 ? 11.937 -1.875 -8.689 1.00 83.31 84 ILE A CA 1
ATOM 678 C C . ILE A 1 84 ? 12.799 -3.081 -8.292 1.00 83.31 84 ILE A C 1
ATOM 680 O O . ILE A 1 84 ? 13.701 -3.476 -9.030 1.00 83.31 84 ILE A O 1
ATOM 684 N N . TYR A 1 85 ? 12.522 -3.706 -7.148 1.00 82.81 85 TYR A N 1
ATOM 685 C CA . TYR A 1 85 ? 13.248 -4.901 -6.726 1.00 82.81 85 TYR A CA 1
ATOM 686 C C . TYR A 1 85 ? 13.067 -6.061 -7.720 1.00 82.81 85 TYR A C 1
ATOM 688 O O . TYR A 1 85 ? 14.045 -6.717 -8.087 1.00 82.81 85 TYR A O 1
ATOM 696 N N . MET A 1 86 ? 11.854 -6.268 -8.240 1.00 80.88 86 MET A N 1
ATOM 697 C CA . MET A 1 86 ? 11.591 -7.270 -9.280 1.00 80.88 86 MET A CA 1
ATOM 698 C C . MET A 1 86 ? 12.380 -6.989 -10.565 1.00 80.88 86 MET A C 1
ATOM 700 O O . MET A 1 86 ? 12.965 -7.921 -11.119 1.00 80.88 86 MET A O 1
ATOM 704 N N . VAL A 1 87 ? 12.495 -5.722 -10.989 1.00 82.31 87 VAL A N 1
ATOM 705 C CA . VAL A 1 87 ? 13.345 -5.324 -12.132 1.00 82.31 87 VAL A CA 1
ATOM 706 C C . VAL A 1 87 ? 14.784 -5.798 -11.930 1.00 82.31 87 VAL A C 1
ATOM 708 O O . VAL A 1 87 ? 15.363 -6.390 -12.839 1.00 82.31 87 VAL A O 1
ATOM 711 N N . THR A 1 88 ? 15.354 -5.612 -10.733 1.00 78.19 88 THR A N 1
ATOM 712 C CA . THR A 1 88 ? 16.739 -6.039 -10.457 1.00 78.19 88 THR A CA 1
ATOM 713 C C . THR A 1 88 ? 16.925 -7.556 -10.565 1.00 78.19 88 THR A C 1
ATOM 715 O O . THR A 1 88 ? 17.922 -8.020 -11.120 1.00 78.19 88 THR A O 1
ATOM 718 N N . ILE A 1 89 ? 15.944 -8.345 -10.111 1.00 80.75 89 ILE A N 1
ATOM 719 C CA . ILE A 1 89 ? 15.972 -9.810 -10.222 1.00 80.75 89 ILE A CA 1
ATOM 720 C C . ILE A 1 89 ? 15.830 -10.243 -11.683 1.00 80.75 89 ILE A C 1
ATOM 722 O O . ILE A 1 89 ? 16.570 -11.115 -12.136 1.00 80.75 89 ILE A O 1
ATOM 726 N N . PHE A 1 90 ? 14.894 -9.668 -12.435 1.00 78.00 90 PHE A N 1
ATOM 727 C CA . PHE A 1 90 ? 14.656 -10.072 -13.822 1.00 78.00 90 PHE A CA 1
ATOM 728 C C . PHE A 1 90 ? 15.765 -9.629 -14.774 1.00 78.00 90 PHE A C 1
ATOM 730 O O . PHE A 1 90 ? 16.123 -10.393 -15.671 1.00 78.00 90 PHE A O 1
ATOM 737 N N . SER A 1 91 ? 16.372 -8.467 -14.528 1.00 74.50 91 SER A N 1
ATOM 738 C CA . SER A 1 91 ? 17.563 -8.014 -15.250 1.00 74.50 91 SER A CA 1
ATOM 739 C C . SER A 1 91 ? 18.723 -9.003 -15.084 1.00 74.50 91 SER A C 1
ATOM 741 O O . SER A 1 91 ? 19.367 -9.360 -16.065 1.00 74.50 91 SER A O 1
ATOM 743 N N . SER A 1 92 ? 18.903 -9.582 -13.887 1.00 74.56 92 SER A N 1
ATOM 744 C CA . SER A 1 92 ? 19.922 -10.623 -13.664 1.00 74.56 92 SER A CA 1
ATOM 745 C C . SER A 1 92 ? 19.683 -11.926 -14.450 1.00 74.56 92 SER A C 1
ATOM 747 O O . SER A 1 92 ? 20.591 -12.745 -14.577 1.00 74.56 92 SER A O 1
ATOM 749 N N . LYS A 1 93 ? 18.471 -12.126 -14.990 1.00 79.56 93 LYS A N 1
ATOM 750 C CA . LYS A 1 93 ? 18.059 -13.322 -15.742 1.00 79.56 93 LYS A CA 1
ATOM 751 C C . LYS A 1 93 ? 18.048 -13.125 -17.267 1.00 79.56 93 LYS A C 1
ATOM 753 O O . LYS A 1 93 ? 17.579 -14.022 -17.962 1.00 79.56 93 LYS A O 1
ATOM 758 N N . ASN A 1 94 ? 18.545 -11.994 -17.788 1.00 72.31 94 ASN A N 1
ATOM 759 C CA . ASN A 1 94 ? 18.576 -11.666 -19.227 1.00 72.31 94 ASN A CA 1
ATOM 760 C C . ASN A 1 94 ? 17.211 -11.816 -19.938 1.00 72.31 94 ASN A C 1
ATOM 762 O O . ASN A 1 94 ? 17.128 -12.281 -21.074 1.00 72.31 94 ASN A O 1
ATOM 766 N N . ILE A 1 95 ? 16.121 -11.446 -19.262 1.00 76.19 95 ILE A N 1
ATOM 767 C CA . ILE A 1 95 ? 14.783 -11.405 -19.871 1.00 76.19 95 ILE A CA 1
ATOM 768 C C . ILE A 1 95 ? 14.693 -10.196 -20.816 1.00 76.19 95 ILE A C 1
ATOM 770 O O . ILE A 1 95 ? 15.273 -9.151 -20.531 1.00 76.19 95 ILE A O 1
ATOM 774 N N . SER A 1 96 ? 13.958 -10.323 -21.928 1.00 80.81 96 SER A N 1
ATOM 775 C CA . SER A 1 96 ? 13.742 -9.216 -22.866 1.00 80.81 96 SER A CA 1
ATOM 776 C C . SER A 1 96 ? 13.051 -8.020 -22.198 1.00 80.81 96 SER A C 1
ATOM 778 O O . SER A 1 96 ? 12.126 -8.190 -21.401 1.00 80.81 96 SER A O 1
ATOM 780 N N . GLU A 1 97 ? 13.461 -6.804 -22.564 1.00 76.00 97 GLU A N 1
ATOM 781 C CA . GLU A 1 97 ? 12.959 -5.553 -21.969 1.00 76.00 97 GLU A CA 1
ATOM 782 C C . GLU A 1 97 ? 11.436 -5.408 -22.086 1.00 76.00 97 GLU A C 1
ATOM 784 O O . GLU A 1 97 ? 10.772 -5.038 -21.121 1.00 76.00 97 GLU A O 1
ATOM 789 N N . SER A 1 98 ? 10.863 -5.800 -23.228 1.00 79.19 98 SER A N 1
ATOM 790 C CA . SER A 1 98 ? 9.412 -5.774 -23.459 1.00 79.19 98 SER A CA 1
ATOM 791 C C . SER A 1 98 ? 8.635 -6.665 -22.489 1.00 79.19 98 SER A C 1
ATOM 793 O O . SER A 1 98 ? 7.569 -6.290 -22.006 1.00 79.19 98 SER A O 1
ATOM 795 N N . LYS A 1 99 ? 9.178 -7.843 -22.169 1.00 81.94 99 LYS A N 1
ATOM 796 C CA . LYS A 1 99 ? 8.555 -8.775 -21.228 1.00 81.94 99 LYS A CA 1
ATOM 797 C C . LYS A 1 99 ? 8.726 -8.286 -19.793 1.00 81.94 99 LYS A C 1
ATOM 799 O O . LYS A 1 99 ? 7.799 -8.395 -19.002 1.00 81.94 99 LYS A O 1
ATOM 804 N N . LEU A 1 100 ? 9.884 -7.713 -19.469 1.00 81.00 100 LEU A N 1
ATOM 805 C CA . LEU A 1 100 ? 10.146 -7.121 -18.160 1.00 81.00 100 LEU A CA 1
ATOM 806 C C . LEU A 1 100 ? 9.186 -5.959 -17.869 1.00 81.00 100 LEU A C 1
ATOM 808 O O . LEU A 1 100 ? 8.638 -5.900 -16.770 1.00 81.00 100 LEU A O 1
ATOM 812 N N . PHE A 1 101 ? 8.941 -5.084 -18.848 1.00 81.69 101 PHE A N 1
ATOM 813 C CA . PHE A 1 101 ? 8.010 -3.965 -18.700 1.00 81.69 101 PHE A CA 1
ATOM 814 C C . PHE A 1 101 ? 6.588 -4.445 -18.382 1.00 81.69 101 PHE A C 1
ATOM 816 O O . PHE A 1 101 ? 6.002 -4.003 -17.397 1.00 81.69 101 PHE A O 1
ATOM 823 N N . LEU A 1 102 ? 6.085 -5.424 -19.140 1.00 83.19 102 LEU A N 1
ATOM 824 C CA . LEU A 1 102 ? 4.738 -5.977 -18.965 1.00 83.19 102 LEU A CA 1
ATOM 825 C C . LEU A 1 102 ? 4.563 -6.646 -17.587 1.00 83.19 102 LEU A C 1
ATOM 827 O O . LEU A 1 102 ? 3.566 -6.428 -16.902 1.00 83.19 102 LEU A O 1
ATOM 831 N N . GLU A 1 103 ? 5.554 -7.416 -17.129 1.00 83.12 103 GLU A N 1
ATOM 832 C CA . GLU A 1 103 ? 5.525 -8.055 -15.802 1.00 83.12 103 GLU A CA 1
ATOM 833 C C . GLU A 1 103 ? 5.526 -7.023 -14.661 1.00 83.12 103 GLU A C 1
ATOM 835 O O . GLU A 1 103 ? 4.788 -7.158 -13.683 1.00 83.12 103 GLU A O 1
ATOM 840 N N . VAL A 1 104 ? 6.322 -5.958 -14.788 1.00 84.38 104 VAL A N 1
ATOM 841 C CA . VAL A 1 104 ? 6.380 -4.866 -13.803 1.00 84.38 104 VAL A CA 1
ATOM 842 C C . VAL A 1 104 ? 5.068 -4.087 -13.763 1.00 84.38 104 VAL A C 1
ATOM 844 O O . VAL A 1 104 ? 4.559 -3.794 -12.678 1.00 84.38 104 VAL A O 1
ATOM 847 N N . GLU A 1 105 ? 4.499 -3.796 -14.929 1.00 86.12 105 GLU A N 1
ATOM 848 C CA . GLU A 1 105 ? 3.204 -3.138 -15.082 1.00 86.12 105 GLU A CA 1
ATOM 849 C C . GLU A 1 105 ? 2.090 -3.936 -14.386 1.00 86.12 105 GLU A C 1
ATOM 851 O O . GLU A 1 105 ? 1.330 -3.385 -13.585 1.00 86.12 105 GLU A O 1
ATOM 856 N N . MET A 1 106 ? 2.039 -5.256 -14.598 1.00 85.88 106 MET A N 1
ATOM 857 C CA . MET A 1 106 ? 1.076 -6.138 -13.928 1.00 85.88 106 MET A CA 1
ATOM 858 C C . MET A 1 106 ? 1.231 -6.118 -12.403 1.00 85.88 106 MET A C 1
ATOM 860 O O . MET A 1 106 ? 0.233 -6.021 -11.682 1.00 85.88 106 MET A O 1
ATOM 864 N N . VAL A 1 107 ? 2.466 -6.180 -11.893 1.00 86.94 107 VAL A N 1
ATOM 865 C CA . VAL A 1 107 ? 2.739 -6.125 -10.446 1.00 86.94 107 VAL A CA 1
ATOM 866 C C . VAL A 1 107 ? 2.290 -4.792 -9.850 1.00 86.94 107 VAL A C 1
ATOM 868 O O . VAL A 1 107 ? 1.676 -4.784 -8.780 1.00 86.94 107 VAL A O 1
ATOM 871 N N . LEU A 1 108 ? 2.550 -3.677 -10.537 1.00 87.56 108 LEU A N 1
ATOM 872 C CA . LEU A 1 108 ? 2.080 -2.356 -10.118 1.00 87.56 108 LEU A CA 1
ATOM 873 C C . LEU A 1 108 ? 0.548 -2.309 -10.084 1.00 87.56 108 LEU A C 1
ATOM 875 O O . LEU A 1 108 ? -0.013 -1.945 -9.047 1.00 87.56 108 LEU A O 1
ATOM 879 N N . LYS A 1 109 ? -0.124 -2.762 -11.152 1.00 88.38 109 LYS A N 1
ATOM 880 C CA . LYS A 1 109 ? -1.593 -2.778 -11.241 1.00 88.38 109 LYS A CA 1
ATOM 881 C C . LYS A 1 109 ? -2.224 -3.553 -10.090 1.00 88.38 109 LYS A C 1
ATOM 883 O O . LYS A 1 109 ? -3.046 -3.017 -9.342 1.00 88.38 109 LYS A O 1
ATOM 888 N N . ILE A 1 110 ? -1.797 -4.801 -9.907 1.00 87.50 110 ILE A N 1
ATOM 889 C CA . ILE A 1 110 ? -2.311 -5.683 -8.853 1.00 87.50 110 ILE A CA 1
ATOM 890 C C . ILE A 1 110 ? -1.986 -5.107 -7.469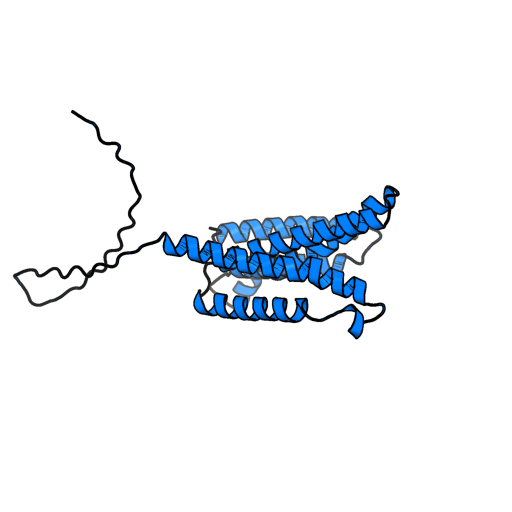 1.00 87.50 110 ILE A C 1
ATOM 892 O O . ILE A 1 110 ? -2.854 -5.059 -6.592 1.00 87.50 110 ILE A O 1
ATOM 896 N N . GLY A 1 111 ? -0.752 -4.636 -7.272 1.00 87.38 111 GLY A N 1
ATOM 897 C CA . GLY A 1 111 ? -0.289 -4.078 -6.005 1.00 87.38 111 GLY A CA 1
ATOM 898 C C . GLY A 1 111 ? -1.102 -2.860 -5.572 1.00 87.38 111 GLY A C 1
ATOM 899 O O . GLY A 1 111 ? -1.545 -2.795 -4.419 1.00 87.38 111 GLY A O 1
ATOM 900 N N . TYR A 1 112 ? -1.360 -1.925 -6.489 1.00 89.06 112 TYR A N 1
ATOM 901 C CA . TYR A 1 112 ? -2.180 -0.751 -6.205 1.00 89.06 112 TYR A CA 1
ATOM 902 C C . TYR A 1 112 ? -3.651 -1.108 -5.995 1.00 89.06 112 TYR A C 1
ATOM 904 O O . TYR A 1 112 ? -4.241 -0.633 -5.024 1.00 89.06 112 TYR A O 1
ATOM 912 N N . TYR A 1 113 ? -4.227 -1.998 -6.806 1.00 86.38 113 TYR A N 1
ATOM 913 C CA . TYR A 1 113 ? -5.611 -2.443 -6.621 1.00 86.38 113 TYR A CA 1
ATOM 914 C C . TYR A 1 113 ? -5.843 -3.028 -5.217 1.00 86.38 113 TYR A C 1
ATOM 916 O O . TYR A 1 113 ? -6.722 -2.572 -4.478 1.00 86.38 113 TYR A O 1
ATOM 924 N N . ILE A 1 114 ? -5.000 -3.980 -4.798 1.00 86.62 114 ILE A N 1
ATOM 925 C CA . ILE A 1 114 ? -5.098 -4.623 -3.477 1.00 86.62 114 ILE A CA 1
ATOM 926 C C . ILE A 1 114 ? -4.880 -3.603 -2.355 1.00 86.62 114 ILE A C 1
ATOM 928 O O . ILE A 1 114 ? -5.648 -3.573 -1.389 1.00 86.62 114 ILE A O 1
ATOM 932 N N . THR A 1 115 ? -3.859 -2.749 -2.484 1.00 86.12 115 THR A N 1
ATOM 933 C CA . THR A 1 115 ? -3.547 -1.713 -1.489 1.00 86.12 115 THR A CA 1
ATOM 934 C C . THR A 1 115 ? -4.741 -0.791 -1.261 1.00 86.12 115 THR A C 1
ATOM 936 O O . THR A 1 115 ? -5.116 -0.533 -0.116 1.00 86.12 115 THR A O 1
ATOM 939 N N . TYR A 1 116 ? -5.380 -0.329 -2.334 1.00 83.56 116 TYR A N 1
ATOM 940 C CA . TYR A 1 116 ? -6.497 0.604 -2.232 1.00 83.56 116 TYR A CA 1
ATOM 941 C C . TYR A 1 116 ? -7.791 -0.058 -1.756 1.00 83.56 116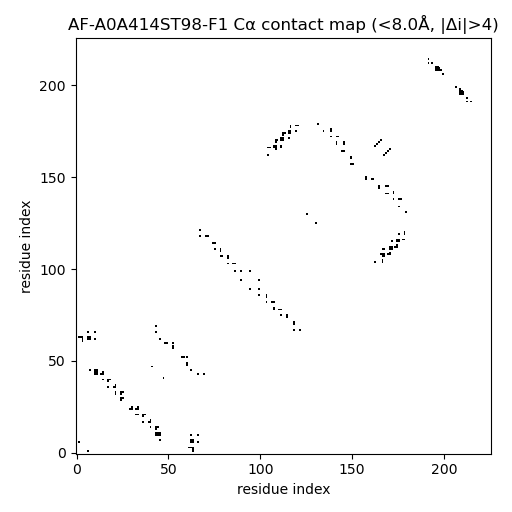 TYR A C 1
ATOM 943 O O . TYR A 1 116 ? -8.515 0.565 -0.978 1.00 83.56 116 TYR A O 1
ATOM 951 N N . ILE A 1 117 ? -8.055 -1.323 -2.103 1.00 82.81 117 ILE A N 1
ATOM 952 C CA . ILE A 1 117 ? -9.151 -2.088 -1.482 1.00 82.81 117 ILE A CA 1
ATOM 953 C C . ILE A 1 117 ? -8.933 -2.215 0.028 1.00 82.81 117 ILE A C 1
ATOM 955 O O . ILE A 1 117 ? -9.861 -1.994 0.809 1.00 82.81 117 ILE A O 1
ATOM 959 N N . LEU A 1 118 ? -7.709 -2.535 0.455 1.00 83.00 118 LEU A N 1
ATOM 960 C CA . LEU A 1 118 ? -7.375 -2.683 1.869 1.00 83.00 118 LEU A CA 1
ATOM 961 C C . LEU A 1 118 ? -7.553 -1.358 2.623 1.00 83.00 118 LEU A C 1
ATOM 963 O O . LEU A 1 118 ? -8.181 -1.338 3.685 1.00 83.00 118 LEU A O 1
ATOM 967 N N . ILE A 1 119 ? -7.074 -0.245 2.058 1.00 81.31 119 ILE A N 1
ATOM 968 C CA . ILE A 1 119 ? -7.291 1.098 2.615 1.00 81.31 119 ILE A CA 1
ATOM 969 C C . ILE A 1 119 ? -8.793 1.405 2.686 1.00 81.31 119 ILE A C 1
ATOM 971 O O . ILE A 1 119 ? -9.284 1.802 3.743 1.00 81.31 119 ILE A O 1
ATOM 975 N N . ALA A 1 120 ? -9.554 1.171 1.617 1.00 78.19 120 ALA A N 1
ATOM 976 C CA . ALA A 1 120 ? -10.992 1.433 1.605 1.00 78.19 120 ALA A CA 1
ATOM 977 C C . ALA A 1 120 ? -11.737 0.616 2.680 1.00 78.19 120 ALA A C 1
ATOM 979 O O . ALA A 1 120 ? -12.603 1.142 3.391 1.00 78.19 120 ALA A O 1
ATOM 980 N N . PHE A 1 121 ? -11.347 -0.645 2.881 1.00 75.88 121 PHE A N 1
ATOM 981 C CA . PHE A 1 121 ? -11.895 -1.496 3.935 1.00 75.88 121 PHE A CA 1
ATOM 982 C C . PHE A 1 121 ? -11.575 -0.968 5.343 1.00 75.88 121 PHE A C 1
ATOM 984 O O . PHE A 1 121 ? -12.466 -0.914 6.195 1.00 75.88 121 PHE A O 1
ATOM 991 N N . LEU A 1 122 ? -10.347 -0.491 5.586 1.00 76.25 122 LEU A N 1
ATOM 992 C CA . LEU A 1 122 ? -9.967 0.135 6.863 1.00 76.25 122 LEU A CA 1
ATOM 993 C C . LEU A 1 122 ? -10.807 1.384 7.192 1.00 76.25 122 LEU A C 1
ATOM 995 O O . LEU A 1 122 ? -11.009 1.699 8.367 1.00 76.25 122 LEU A O 1
ATOM 999 N N . TYR A 1 123 ? -11.329 2.076 6.176 1.00 72.88 123 TYR A N 1
ATOM 1000 C CA . TYR A 1 123 ? -12.160 3.276 6.325 1.00 72.88 123 TYR A CA 1
ATOM 1001 C C . TYR A 1 123 ? -13.676 3.007 6.355 1.00 72.88 123 TYR A C 1
ATOM 1003 O O . TYR A 1 123 ? -14.454 3.959 6.476 1.00 72.88 123 TYR A O 1
ATOM 1011 N N . HIS A 1 124 ? -14.123 1.744 6.328 1.00 69.12 124 HIS A N 1
ATOM 1012 C CA . HIS A 1 124 ? -15.552 1.383 6.286 1.00 69.12 124 HIS A CA 1
ATOM 1013 C C . HIS A 1 124 ? -16.398 2.013 7.405 1.00 69.12 124 HIS A C 1
ATOM 1015 O O . HIS A 1 124 ? -17.540 2.396 7.166 1.00 69.12 124 HIS A O 1
ATOM 1021 N N . LYS A 1 125 ? -15.830 2.192 8.602 1.00 62.84 125 LYS A N 1
ATOM 1022 C CA . LYS A 1 125 ? -16.541 2.741 9.770 1.00 62.84 125 LYS A CA 1
ATOM 1023 C C . LYS A 1 125 ? -16.646 4.267 9.828 1.00 62.84 125 LYS A C 1
ATOM 1025 O O . LYS A 1 125 ? -17.259 4.789 10.755 1.00 62.84 125 LYS A O 1
ATOM 1030 N N . THR A 1 126 ? -16.026 4.994 8.903 1.00 65.50 126 THR A N 1
ATOM 1031 C CA . THR A 1 126 ? -16.123 6.462 8.891 1.00 65.50 126 THR A CA 1
ATOM 1032 C C . THR A 1 126 ? -17.493 6.921 8.382 1.00 65.50 126 THR A C 1
ATOM 1034 O O . THR A 1 126 ? -18.225 6.146 7.767 1.00 65.50 126 THR A O 1
ATOM 1037 N N . ASN A 1 127 ? -17.865 8.180 8.651 1.00 67.25 127 ASN A N 1
ATOM 1038 C CA . ASN A 1 127 ? -19.142 8.748 8.209 1.00 67.25 127 ASN A CA 1
ATOM 1039 C C . ASN A 1 127 ? -19.357 8.516 6.705 1.00 67.25 127 ASN A C 1
ATOM 1041 O O . ASN A 1 127 ? -18.681 9.132 5.875 1.00 67.25 127 ASN A O 1
ATOM 1045 N N . LYS A 1 128 ? -20.329 7.651 6.369 1.00 66.94 128 LYS A N 1
ATOM 1046 C CA . LYS A 1 128 ? -20.591 7.178 4.999 1.00 66.94 128 LYS A CA 1
ATOM 1047 C C . LYS A 1 128 ? -20.673 8.333 3.999 1.00 66.94 128 LYS A C 1
ATOM 1049 O O . LYS A 1 128 ? -19.985 8.307 2.987 1.00 66.94 128 LYS A O 1
ATOM 1054 N N . LYS A 1 129 ? -21.429 9.389 4.321 1.00 66.69 129 LYS A N 1
ATOM 1055 C CA . LYS A 1 129 ? -21.638 10.547 3.434 1.00 66.69 129 LYS A CA 1
ATOM 1056 C C . LYS A 1 129 ? -20.327 11.230 3.013 1.00 66.69 129 LYS A C 1
ATOM 1058 O O . LYS A 1 129 ? -20.107 11.434 1.826 1.00 66.69 129 LYS A O 1
ATOM 1063 N N . ASN A 1 130 ? -19.437 11.533 3.959 1.00 65.56 130 ASN A N 1
ATOM 1064 C CA . ASN A 1 130 ? -18.177 12.225 3.655 1.00 65.56 130 ASN A CA 1
ATOM 1065 C C . ASN A 1 130 ? -17.198 11.312 2.902 1.00 65.56 130 ASN A C 1
ATOM 1067 O O . ASN A 1 130 ? -16.504 11.771 1.997 1.00 65.56 130 ASN A O 1
ATOM 1071 N N . LYS A 1 131 ? -17.195 10.013 3.232 1.00 71.38 131 LYS A N 1
ATOM 1072 C CA . LYS A 1 131 ? -16.400 8.986 2.548 1.00 71.38 131 LYS A CA 1
ATOM 1073 C C . LYS A 1 131 ? -16.758 8.902 1.058 1.00 71.38 131 LYS A C 1
ATOM 1075 O O . LYS A 1 131 ? -15.873 8.955 0.210 1.00 71.38 131 LYS A O 1
ATOM 1080 N N . TYR A 1 132 ? -18.051 8.822 0.740 1.00 70.00 132 TYR A N 1
ATOM 1081 C CA . TYR A 1 132 ? -18.525 8.724 -0.644 1.00 70.00 132 TYR A CA 1
ATOM 1082 C C . TYR A 1 132 ? -18.282 9.992 -1.459 1.00 70.00 132 TYR A C 1
ATOM 1084 O O . TYR A 1 132 ? -17.933 9.888 -2.630 1.00 70.00 132 TYR A O 1
ATOM 1092 N N . ILE A 1 133 ? -18.406 11.176 -0.852 1.00 71.44 133 ILE A N 1
ATOM 1093 C CA . ILE A 1 133 ? -18.082 12.438 -1.533 1.00 71.44 133 ILE A CA 1
ATOM 1094 C C . ILE A 1 133 ? -16.591 12.480 -1.889 1.00 71.44 133 ILE A C 1
ATOM 1096 O O . ILE A 1 133 ? -16.244 12.761 -3.033 1.00 71.44 133 ILE A O 1
ATOM 1100 N N . PHE A 1 134 ? -15.709 12.145 -0.942 1.00 70.44 134 PHE A N 1
ATOM 1101 C CA . PHE A 1 134 ? -14.266 12.141 -1.185 1.00 70.44 134 PHE A CA 1
ATOM 1102 C C . PHE A 1 134 ? -13.866 11.123 -2.262 1.00 70.44 134 PHE A C 1
ATOM 1104 O O . PHE A 1 134 ? -13.160 11.466 -3.210 1.00 70.44 134 PHE A O 1
ATOM 1111 N N . PHE A 1 135 ? -14.367 9.888 -2.162 1.00 75.88 135 PHE A N 1
ATOM 1112 C CA . PHE A 1 135 ? -14.101 8.855 -3.162 1.00 75.88 135 PHE A CA 1
ATOM 1113 C C . PHE A 1 135 ? -14.708 9.176 -4.529 1.00 75.88 135 PHE A C 1
ATOM 1115 O O . PHE A 1 135 ? -14.067 8.904 -5.539 1.00 75.88 135 PHE A O 1
ATOM 1122 N N . GLY A 1 136 ? -15.889 9.796 -4.577 1.00 75.00 136 GLY A N 1
ATOM 1123 C CA . GLY A 1 136 ? -16.525 10.232 -5.819 1.00 75.00 136 GLY A CA 1
ATOM 1124 C C . GLY A 1 136 ? -15.732 11.325 -6.536 1.00 75.00 136 GLY A C 1
ATOM 1125 O O . GLY A 1 136 ? -15.486 11.206 -7.734 1.00 75.00 136 GLY A O 1
ATOM 1126 N N . ILE A 1 137 ? -15.262 12.345 -5.805 1.00 76.62 137 ILE A N 1
ATOM 1127 C CA . ILE A 1 137 ? -14.402 13.402 -6.367 1.00 76.62 137 ILE A CA 1
ATOM 1128 C C . ILE A 1 137 ? -13.095 12.797 -6.890 1.00 76.62 137 ILE A C 1
ATOM 1130 O O . ILE A 1 137 ? -12.691 13.080 -8.016 1.00 76.62 137 ILE A O 1
ATOM 1134 N N . TYR A 1 138 ? -12.453 11.933 -6.101 1.00 76.25 138 TYR A N 1
ATOM 1135 C CA . TYR A 1 138 ? -11.201 11.294 -6.503 1.00 76.25 138 TYR A CA 1
ATOM 1136 C C . TYR A 1 138 ? -11.383 10.396 -7.738 1.00 76.25 138 TYR A C 1
ATOM 1138 O O . TYR A 1 138 ? -10.587 10.458 -8.672 1.00 76.25 138 TYR A O 1
ATOM 1146 N N . TYR A 1 139 ? -12.461 9.610 -7.787 1.00 79.12 139 TYR A N 1
ATOM 1147 C CA . TYR A 1 139 ? -12.820 8.783 -8.940 1.00 79.12 139 TYR A CA 1
ATOM 1148 C C . TYR A 1 139 ? -13.062 9.624 -10.201 1.00 79.12 139 TYR A C 1
ATOM 1150 O O . TYR A 1 139 ? -12.552 9.298 -11.272 1.00 79.12 139 TYR A O 1
ATOM 1158 N N . PHE A 1 140 ? -13.788 10.737 -10.074 1.00 79.00 140 PHE A N 1
ATOM 1159 C CA . PHE A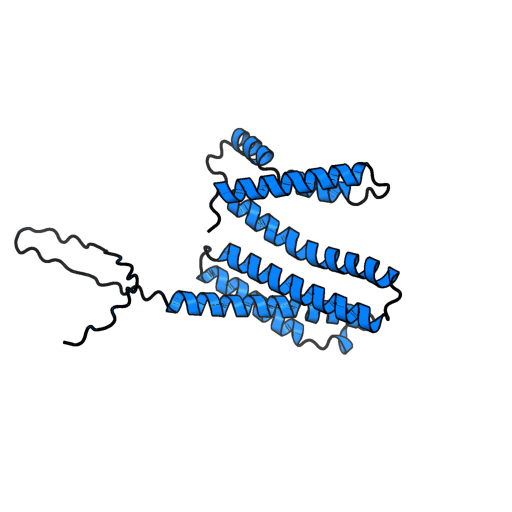 1 140 ? -14.044 11.649 -11.185 1.00 79.00 140 PHE A CA 1
ATOM 1160 C C . PHE A 1 140 ? -12.752 12.291 -11.718 1.00 79.00 140 PHE A C 1
ATOM 1162 O O . PHE A 1 140 ? -12.549 12.343 -12.930 1.00 79.00 140 PHE A O 1
ATOM 1169 N N . LEU A 1 141 ? -11.833 12.689 -10.831 1.00 80.25 141 LEU A N 1
ATOM 1170 C CA . LEU A 1 141 ? -10.500 13.158 -11.225 1.00 80.25 141 LEU A CA 1
ATOM 1171 C C . LEU A 1 141 ? -9.708 12.073 -11.968 1.00 80.25 141 LEU A C 1
ATOM 1173 O O . LEU A 1 141 ? -9.100 12.369 -12.995 1.00 80.25 141 LEU A O 1
ATOM 1177 N N . CYS A 1 142 ? -9.758 10.818 -11.505 1.00 80.00 142 CYS A N 1
ATOM 1178 C CA . CYS A 1 142 ? -9.112 9.695 -12.193 1.00 80.00 142 CYS A CA 1
ATOM 1179 C C . CYS A 1 142 ? -9.649 9.513 -13.619 1.00 80.00 142 CYS A C 1
ATOM 1181 O O . CYS A 1 142 ? -8.877 9.249 -14.538 1.00 80.00 142 CYS A O 1
ATOM 1183 N N . ILE A 1 143 ? -10.964 9.668 -13.809 1.00 78.06 143 ILE A N 1
ATOM 1184 C CA . ILE A 1 143 ? -11.598 9.609 -15.130 1.00 78.06 143 ILE A CA 1
ATOM 1185 C C . ILE A 1 143 ? -11.081 10.731 -16.025 1.00 78.06 143 ILE A C 1
ATOM 1187 O O . ILE A 1 143 ? -10.627 10.441 -17.126 1.00 78.06 143 ILE A O 1
ATOM 1191 N N . ILE A 1 144 ? -11.119 11.984 -15.562 1.00 80.75 144 ILE A N 1
ATOM 1192 C CA . ILE A 1 144 ? -10.679 13.131 -16.370 1.00 80.75 144 ILE A CA 1
ATOM 1193 C C . ILE A 1 144 ? -9.233 12.939 -16.820 1.00 80.75 144 ILE A C 1
ATOM 1195 O O . ILE A 1 144 ? -8.947 13.052 -18.008 1.00 80.75 144 ILE A O 1
ATOM 1199 N N . ILE A 1 145 ? -8.340 12.600 -15.887 1.00 78.50 145 ILE A N 1
ATOM 1200 C CA . ILE A 1 145 ? -6.915 12.410 -16.180 1.00 78.50 145 ILE A CA 1
ATOM 1201 C C . ILE A 1 145 ? -6.708 11.260 -17.177 1.00 78.50 145 ILE A C 1
ATOM 1203 O O . ILE A 1 145 ? -5.870 11.372 -18.064 1.00 78.50 145 ILE A O 1
ATOM 1207 N N . SER A 1 146 ? -7.502 10.188 -17.083 1.00 75.94 146 SER A N 1
ATOM 1208 C CA . SER A 1 146 ? -7.421 9.043 -17.998 1.00 75.94 146 SER A CA 1
ATOM 1209 C C . SER A 1 146 ? -7.827 9.358 -19.444 1.00 75.94 146 SER A C 1
ATOM 1211 O O . SER A 1 146 ? -7.488 8.571 -20.323 1.00 75.94 146 SER A O 1
ATOM 1213 N N . TYR A 1 147 ? -8.567 10.443 -19.700 1.00 76.44 147 TYR A N 1
ATOM 1214 C CA . TYR A 1 147 ? -9.002 10.840 -21.049 1.00 76.44 147 TYR A CA 1
ATOM 1215 C C . TYR A 1 147 ? -8.096 11.894 -21.702 1.00 76.44 147 TYR A C 1
ATOM 1217 O O . TYR A 1 147 ? -8.333 12.270 -22.850 1.00 76.44 147 TYR A O 1
ATOM 1225 N N . ILE A 1 148 ? -7.068 12.383 -21.002 1.00 74.88 148 ILE A N 1
ATOM 1226 C CA . ILE A 1 148 ? -6.128 13.354 -21.568 1.00 74.88 148 ILE A CA 1
ATOM 1227 C C . ILE A 1 148 ? -5.187 12.616 -22.537 1.00 74.88 148 ILE A C 1
ATOM 1229 O O . ILE A 1 148 ? -4.513 11.677 -22.109 1.00 74.88 148 ILE A O 1
ATOM 1233 N N . PRO A 1 149 ? -5.095 13.021 -23.821 1.00 65.62 149 PRO A N 1
ATOM 1234 C CA . PRO A 1 149 ? -4.147 12.434 -24.763 1.00 65.62 149 PRO A CA 1
ATOM 1235 C C . PRO A 1 149 ? -2.716 12.814 -24.359 1.00 65.62 149 PRO A C 1
ATOM 1237 O O . PRO A 1 149 ? -2.243 13.923 -24.601 1.00 65.62 149 PRO A O 1
ATOM 1240 N N . VAL A 1 150 ? -2.031 11.885 -23.690 1.00 66.44 150 VAL A N 1
ATOM 1241 C CA . VAL A 1 150 ? -0.703 12.103 -23.093 1.00 66.44 150 VAL A CA 1
ATOM 1242 C C . VAL A 1 150 ? 0.376 12.338 -24.156 1.00 66.44 150 VAL A C 1
ATOM 1244 O O . VAL A 1 150 ? 1.261 13.173 -23.960 1.00 66.44 150 VAL A O 1
ATOM 1247 N N . ASN A 1 151 ? 0.272 11.641 -25.291 1.00 65.62 151 ASN A N 1
ATOM 1248 C CA . ASN A 1 151 ? 1.274 11.659 -26.359 1.00 65.62 151 ASN A CA 1
ATOM 1249 C C . ASN A 1 151 ? 1.432 13.038 -27.012 1.00 65.62 151 ASN A C 1
ATOM 1251 O O . ASN A 1 151 ? 2.550 13.429 -27.335 1.00 65.62 151 ASN A O 1
ATOM 1255 N N . ASP A 1 152 ? 0.342 13.799 -27.132 1.00 65.00 152 ASP A N 1
ATOM 1256 C CA . ASP A 1 152 ? 0.356 15.109 -27.792 1.00 65.00 152 ASP A CA 1
ATOM 1257 C C . ASP A 1 152 ? 0.870 16.229 -26.872 1.00 65.00 152 ASP A C 1
ATOM 1259 O O . ASP A 1 152 ? 1.313 17.273 -27.348 1.00 65.00 152 ASP A O 1
ATOM 1263 N N . PHE A 1 153 ? 0.831 16.022 -25.550 1.00 59.75 153 PHE A N 1
ATOM 1264 C CA . PHE A 1 153 ? 1.152 17.056 -24.560 1.00 59.75 153 PHE A CA 1
ATOM 1265 C C . PHE A 1 153 ? 2.537 16.908 -23.908 1.00 59.75 153 PHE A C 1
ATOM 1267 O O . PHE A 1 153 ? 3.094 17.915 -23.470 1.00 59.75 153 PHE A O 1
ATOM 1274 N N . TRP A 1 154 ? 3.095 15.692 -23.804 1.00 64.00 154 TRP A N 1
ATOM 1275 C CA . TRP A 1 154 ? 4.223 15.418 -22.888 1.00 64.00 154 TRP A CA 1
ATOM 1276 C C . TRP A 1 154 ? 5.496 14.825 -23.521 1.00 64.00 154 TRP A C 1
ATOM 1278 O O . TRP A 1 154 ? 6.477 14.594 -22.807 1.00 64.00 154 TRP A O 1
ATOM 1288 N N . GLY A 1 155 ? 5.533 14.627 -24.845 1.00 68.88 155 GLY A N 1
ATOM 1289 C CA . GLY A 1 155 ? 6.744 14.226 -25.580 1.00 68.88 155 GLY A CA 1
ATOM 1290 C C . GLY A 1 155 ? 7.455 13.005 -24.973 1.00 68.88 155 GLY A C 1
ATOM 1291 O O . GLY A 1 155 ? 6.817 12.009 -24.653 1.00 68.88 155 GLY A O 1
ATOM 1292 N N . ASN A 1 156 ? 8.773 13.092 -24.744 1.00 63.81 156 ASN A N 1
ATOM 1293 C CA . ASN A 1 156 ? 9.606 11.991 -24.216 1.00 63.81 156 ASN A CA 1
ATOM 1294 C C . ASN A 1 156 ? 9.223 11.489 -22.807 1.00 63.81 156 ASN A C 1
ATOM 1296 O O . ASN A 1 156 ? 9.776 10.494 -22.349 1.00 63.81 156 ASN A O 1
ATOM 1300 N N . SER A 1 157 ? 8.325 12.175 -22.090 1.00 71.50 157 SER A N 1
ATOM 1301 C CA . SER A 1 157 ? 7.821 11.718 -20.783 1.00 71.50 157 SER A CA 1
ATOM 1302 C C . SER A 1 157 ? 6.511 10.934 -20.891 1.00 71.50 157 SER A C 1
ATOM 1304 O O . SER A 1 157 ? 5.991 10.484 -19.868 1.00 71.50 157 SER A O 1
ATOM 1306 N N . ALA A 1 158 ? 5.969 10.777 -22.105 1.00 73.31 158 ALA A N 1
ATOM 1307 C CA . ALA A 1 158 ? 4.676 10.147 -22.331 1.00 73.31 158 ALA A CA 1
ATOM 1308 C C . ALA A 1 158 ? 4.624 8.717 -21.781 1.00 73.31 158 ALA A C 1
ATOM 1310 O O . ALA A 1 158 ? 3.680 8.399 -21.068 1.00 73.31 158 ALA A O 1
ATOM 1311 N N . ASP A 1 159 ? 5.664 7.905 -21.982 1.00 72.12 159 ASP A N 1
ATOM 1312 C CA . ASP A 1 159 ? 5.688 6.507 -21.525 1.00 72.12 159 ASP A CA 1
ATOM 1313 C C . ASP A 1 159 ? 5.606 6.375 -19.996 1.00 72.12 159 ASP A C 1
ATOM 1315 O O . ASP A 1 159 ? 4.895 5.519 -19.469 1.00 72.12 159 ASP A O 1
ATOM 1319 N N . ILE A 1 160 ? 6.282 7.262 -19.256 1.00 73.62 160 ILE A N 1
ATOM 1320 C CA . ILE A 1 160 ? 6.230 7.283 -17.785 1.00 73.62 160 ILE A CA 1
ATOM 1321 C C . ILE A 1 160 ? 4.837 7.709 -17.315 1.00 73.62 160 ILE A C 1
ATOM 1323 O O . ILE A 1 160 ? 4.308 7.163 -16.348 1.00 73.62 160 ILE A O 1
ATOM 1327 N N . ILE A 1 161 ? 4.227 8.681 -17.992 1.00 76.19 161 ILE A N 1
ATOM 1328 C CA . ILE A 1 161 ? 2.893 9.174 -17.639 1.00 76.19 161 ILE A CA 1
ATOM 1329 C C . ILE A 1 161 ? 1.822 8.133 -17.981 1.00 76.19 161 ILE A C 1
ATOM 1331 O O . ILE A 1 161 ? 0.925 7.909 -17.170 1.00 76.19 161 ILE A O 1
ATOM 1335 N N . ILE A 1 162 ? 1.942 7.452 -19.121 1.00 79.06 162 ILE A N 1
ATOM 1336 C CA . ILE A 1 162 ? 1.091 6.317 -19.495 1.00 79.06 162 ILE A CA 1
ATOM 1337 C C . ILE A 1 162 ? 1.206 5.227 -18.431 1.00 79.06 162 ILE A C 1
ATOM 1339 O O . ILE A 1 162 ? 0.186 4.796 -17.897 1.00 79.06 162 ILE A O 1
ATOM 1343 N N . LEU A 1 163 ? 2.428 4.868 -18.022 1.00 79.81 163 LEU A N 1
ATOM 1344 C CA . LEU A 1 163 ? 2.648 3.904 -16.946 1.00 79.81 163 LEU A CA 1
ATOM 1345 C C . LEU A 1 163 ? 1.971 4.347 -15.639 1.00 79.81 163 LEU A C 1
ATOM 1347 O O . LEU A 1 163 ? 1.322 3.532 -14.989 1.00 79.81 163 LEU A O 1
ATOM 1351 N N . LEU A 1 164 ? 2.077 5.619 -15.245 1.00 79.62 164 LEU A N 1
ATOM 1352 C CA . LEU A 1 164 ? 1.413 6.140 -14.042 1.00 79.62 164 LEU A CA 1
ATOM 1353 C C . LEU A 1 164 ? -0.118 6.055 -14.147 1.00 79.62 164 LEU A C 1
ATOM 1355 O O . LEU A 1 164 ? -0.785 5.650 -13.192 1.00 79.62 164 LEU A O 1
ATOM 1359 N N . ILE A 1 165 ? -0.695 6.414 -15.293 1.00 81.06 165 ILE A N 1
ATOM 1360 C CA . ILE A 1 165 ? -2.147 6.380 -15.493 1.00 81.06 165 ILE A CA 1
ATOM 1361 C C . ILE A 1 165 ? -2.647 4.933 -15.504 1.00 81.06 165 ILE A C 1
ATOM 1363 O O . ILE A 1 165 ? -3.556 4.584 -14.748 1.00 81.06 165 ILE A O 1
ATOM 1367 N N . GLU A 1 166 ? -2.042 4.074 -16.315 1.00 81.88 166 GLU A N 1
ATOM 1368 C CA . GLU A 1 166 ? -2.494 2.696 -16.488 1.00 81.88 166 GLU A CA 1
ATOM 1369 C C . GLU A 1 166 ? -2.164 1.822 -15.280 1.00 81.88 166 GLU A C 1
ATOM 1371 O O . GLU A 1 166 ? -2.994 1.023 -14.851 1.00 81.88 166 GLU A O 1
ATOM 1376 N N . SER A 1 167 ? -0.973 1.973 -14.702 1.00 83.12 167 SER A N 1
ATOM 1377 C CA . SER A 1 167 ? -0.483 1.069 -13.654 1.00 83.12 167 SER A CA 1
ATOM 1378 C C . SER A 1 167 ? -0.828 1.507 -12.241 1.00 83.12 167 SER A C 1
ATOM 1380 O O . SER A 1 167 ? -0.731 0.700 -11.318 1.00 83.12 167 SER A O 1
ATOM 1382 N N . ILE A 1 168 ? -1.210 2.772 -12.051 1.00 82.31 168 ILE A N 1
ATOM 1383 C CA . ILE A 1 168 ? -1.541 3.320 -10.732 1.00 82.31 168 ILE A CA 1
ATOM 1384 C C . ILE A 1 168 ? -2.971 3.848 -10.735 1.00 82.31 168 ILE A C 1
ATOM 1386 O O . ILE A 1 168 ? -3.810 3.365 -9.975 1.00 82.31 168 ILE A O 1
ATOM 1390 N N . LEU A 1 169 ? -3.284 4.808 -11.607 1.00 84.06 169 LEU A N 1
ATOM 1391 C CA . LEU A 1 169 ? -4.556 5.529 -11.546 1.00 84.06 169 LEU A CA 1
ATOM 1392 C C . LEU A 1 169 ? -5.769 4.647 -11.889 1.00 84.06 169 LEU A C 1
ATOM 1394 O O . LEU A 1 169 ? -6.788 4.711 -11.194 1.00 84.06 169 LEU A O 1
ATOM 1398 N N . MET A 1 170 ? -5.668 3.796 -12.916 1.00 84.56 170 MET A N 1
ATOM 1399 C CA . MET A 1 170 ? -6.741 2.864 -13.294 1.00 84.56 170 MET A CA 1
ATOM 1400 C C . MET A 1 170 ? -7.058 1.836 -12.188 1.00 84.56 170 MET A C 1
ATOM 1402 O O . MET A 1 170 ? -8.223 1.772 -11.787 1.00 84.56 170 MET A O 1
ATOM 1406 N N . PRO A 1 171 ? -6.079 1.110 -11.614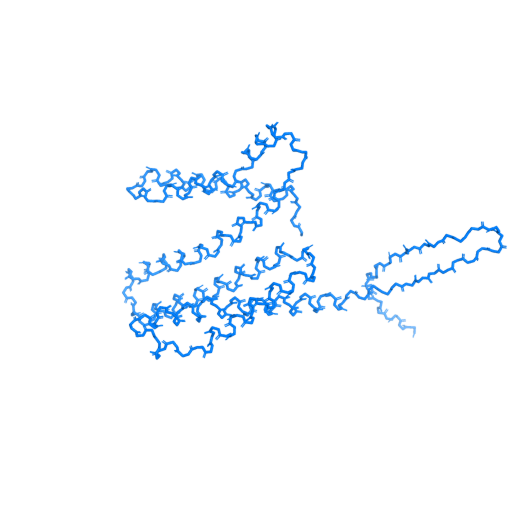 1.00 84.56 171 PRO A N 1
ATOM 1407 C CA . PRO A 1 171 ? -6.314 0.227 -10.471 1.00 84.56 171 PRO A CA 1
ATOM 1408 C C . PRO A 1 171 ? -6.979 0.921 -9.283 1.00 84.56 171 PRO A C 1
ATOM 1410 O O . PRO A 1 171 ? -7.867 0.357 -8.645 1.00 84.56 171 PRO A O 1
ATOM 1413 N N . ILE A 1 172 ? -6.588 2.163 -8.983 1.00 82.88 172 ILE A N 1
ATOM 1414 C CA . ILE A 1 172 ? -7.196 2.925 -7.885 1.00 82.88 172 ILE A CA 1
ATOM 1415 C C . ILE A 1 172 ? -8.665 3.228 -8.183 1.00 82.88 172 ILE A C 1
ATOM 1417 O O . ILE A 1 172 ? -9.533 3.009 -7.332 1.00 82.88 172 ILE A O 1
ATOM 1421 N N . LYS A 1 173 ? -8.951 3.709 -9.397 1.00 85.25 173 LYS A N 1
ATOM 1422 C CA . LYS A 1 173 ? -10.312 3.965 -9.880 1.00 85.25 173 LYS A CA 1
ATOM 1423 C C . LYS A 1 173 ? -11.186 2.711 -9.741 1.00 85.25 173 LYS A C 1
ATOM 1425 O O . LYS A 1 173 ? -12.308 2.795 -9.238 1.00 85.25 173 LYS A O 1
ATOM 1430 N N . GLU A 1 174 ? -10.670 1.555 -10.148 1.00 84.12 174 GLU A N 1
ATOM 1431 C CA . GLU A 1 174 ? -11.366 0.267 -10.061 1.00 84.12 174 GLU A CA 1
ATOM 1432 C C . GLU A 1 174 ? -11.575 -0.194 -8.616 1.00 84.12 174 GLU A C 1
ATOM 1434 O O . GLU A 1 174 ? -12.666 -0.657 -8.273 1.00 84.12 174 GLU A O 1
ATOM 1439 N N . ALA A 1 175 ? -10.575 -0.035 -7.748 1.00 83.62 175 ALA A N 1
ATOM 1440 C CA . ALA A 1 175 ? -10.674 -0.378 -6.332 1.00 83.62 175 ALA A CA 1
ATOM 1441 C C . ALA A 1 175 ? -11.761 0.447 -5.624 1.00 83.62 175 ALA A C 1
ATOM 1443 O O . ALA A 1 175 ? -12.567 -0.104 -4.869 1.00 83.62 175 ALA A O 1
ATOM 1444 N N . ILE A 1 176 ? -11.830 1.753 -5.908 1.00 82.75 176 ILE A N 1
ATOM 1445 C CA . ILE A 1 176 ? -12.864 2.647 -5.367 1.00 82.75 176 ILE A CA 1
ATOM 1446 C C . ILE A 1 176 ? -14.256 2.204 -5.826 1.00 82.75 176 ILE A C 1
ATOM 1448 O O . ILE A 1 176 ? -15.158 2.071 -4.997 1.00 82.75 176 ILE A O 1
ATOM 1452 N N . LEU A 1 177 ? -14.436 1.943 -7.123 1.00 82.50 177 LEU A N 1
ATOM 1453 C CA . LEU A 1 177 ? -15.720 1.494 -7.664 1.00 82.50 177 LEU A CA 1
ATOM 1454 C C . LEU A 1 177 ? -16.150 0.153 -7.055 1.00 82.50 177 LEU A C 1
ATOM 1456 O O . LEU A 1 177 ? -17.283 0.015 -6.594 1.00 82.50 177 LEU A O 1
ATOM 1460 N N . THR A 1 178 ? -15.225 -0.806 -7.000 1.00 84.44 178 THR A N 1
ATOM 1461 C CA . THR A 1 178 ? -15.435 -2.132 -6.399 1.00 84.44 178 THR A CA 1
ATOM 1462 C C . THR A 1 178 ? -15.909 -1.997 -4.956 1.00 84.44 178 THR A C 1
ATOM 1464 O O . THR A 1 178 ? -16.885 -2.623 -4.542 1.00 84.44 178 THR A O 1
ATOM 1467 N N . TYR A 1 179 ? -15.256 -1.125 -4.192 1.00 80.69 179 TYR A N 1
ATOM 1468 C CA . TYR A 1 179 ? -15.622 -0.855 -2.815 1.00 80.69 179 TYR A CA 1
ATOM 1469 C C . TYR A 1 179 ? -17.024 -0.246 -2.674 1.00 80.69 179 TYR A C 1
ATOM 1471 O O . TYR A 1 179 ? -17.789 -0.698 -1.825 1.00 80.69 179 TYR A O 1
ATOM 1479 N N . ILE A 1 180 ? -17.382 0.741 -3.505 1.00 79.12 180 ILE A N 1
ATOM 1480 C CA . ILE A 1 180 ? -18.722 1.353 -3.495 1.00 79.12 180 ILE A CA 1
ATOM 1481 C C . ILE A 1 180 ? -19.798 0.296 -3.773 1.00 79.12 180 ILE A C 1
ATOM 1483 O O . ILE A 1 180 ? -20.810 0.258 -3.071 1.00 79.12 180 ILE A O 1
ATOM 1487 N N . ILE A 1 181 ? -19.573 -0.581 -4.758 1.00 79.44 181 ILE A N 1
ATOM 1488 C CA . ILE A 1 181 ? -20.501 -1.668 -5.096 1.00 79.44 181 ILE A CA 1
ATOM 1489 C C . ILE A 1 181 ? -20.657 -2.622 -3.907 1.00 79.44 181 ILE A C 1
ATOM 1491 O O . ILE A 1 181 ? -21.784 -2.895 -3.498 1.00 79.44 181 ILE A O 1
ATOM 1495 N N . PHE A 1 182 ? -19.554 -3.088 -3.311 1.00 78.19 182 PHE A N 1
ATOM 1496 C CA . PHE A 1 182 ? -19.619 -3.987 -2.156 1.00 78.19 182 PHE A CA 1
ATOM 1497 C C . PHE A 1 182 ? -20.315 -3.354 -0.950 1.00 78.19 182 PHE A C 1
ATOM 1499 O O . PHE A 1 182 ? -21.160 -4.006 -0.341 1.00 78.19 182 PHE A O 1
ATOM 1506 N N . ASP A 1 183 ? -19.999 -2.101 -0.615 1.00 73.94 183 ASP A N 1
ATOM 1507 C CA . ASP A 1 183 ? -20.617 -1.392 0.515 1.00 73.94 183 ASP A CA 1
ATOM 1508 C C . ASP A 1 183 ? -22.131 -1.223 0.272 1.00 73.94 183 ASP A C 1
ATOM 1510 O O . ASP A 1 183 ? -22.929 -1.528 1.156 1.00 73.94 183 ASP A O 1
ATOM 1514 N N . THR A 1 184 ? -22.541 -0.878 -0.957 1.00 74.75 184 THR A N 1
ATOM 1515 C CA . THR A 1 184 ? -23.959 -0.748 -1.351 1.00 74.75 184 THR A CA 1
ATOM 1516 C C . THR A 1 184 ? -24.707 -2.085 -1.291 1.00 74.75 184 THR A C 1
ATOM 1518 O O . THR A 1 184 ? -25.808 -2.160 -0.745 1.00 74.75 184 THR A O 1
ATOM 1521 N N . VAL A 1 185 ? -24.123 -3.166 -1.821 1.00 74.06 185 VAL A N 1
ATOM 1522 C CA . VAL A 1 185 ? -24.736 -4.509 -1.810 1.00 74.06 185 VAL A CA 1
ATOM 1523 C C . VAL A 1 185 ? -24.846 -5.061 -0.385 1.00 74.06 185 VAL A C 1
ATOM 1525 O O . VAL A 1 185 ? -25.863 -5.657 -0.023 1.00 74.06 185 VAL A O 1
ATOM 1528 N N . LEU A 1 186 ? -23.822 -4.859 0.448 1.00 67.50 186 LEU A N 1
ATOM 1529 C CA . LEU A 1 186 ? -23.819 -5.314 1.841 1.00 67.50 186 LEU A CA 1
ATOM 1530 C C . LEU A 1 186 ? -24.782 -4.511 2.723 1.00 67.50 186 LEU A C 1
ATOM 1532 O O . LEU A 1 186 ? -25.385 -5.086 3.631 1.00 67.50 186 LEU A O 1
ATOM 1536 N N . ASP A 1 187 ? -24.947 -3.215 2.462 1.00 66.19 187 ASP A N 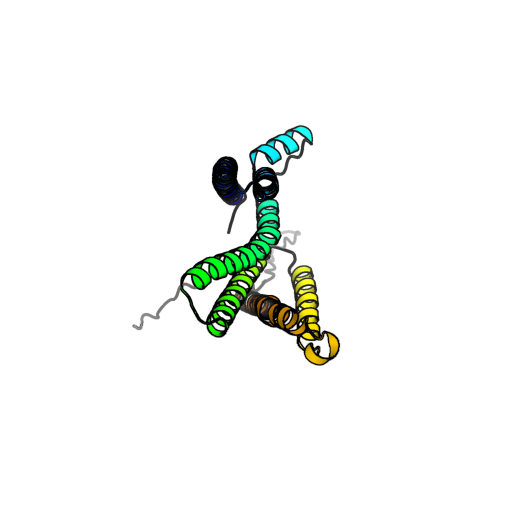1
ATOM 1537 C CA . ASP A 1 187 ? -25.910 -2.372 3.172 1.00 66.19 187 ASP A CA 1
ATOM 1538 C C . ASP A 1 187 ? -27.359 -2.689 2.787 1.00 66.19 187 ASP A C 1
ATOM 1540 O O . ASP A 1 187 ? -28.208 -2.790 3.674 1.00 66.19 187 ASP A O 1
ATOM 1544 N N . ASN A 1 188 ? -27.643 -2.928 1.502 1.00 58.09 188 ASN A N 1
ATOM 1545 C CA . ASN A 1 188 ? -28.987 -3.298 1.041 1.00 58.09 188 ASN A CA 1
ATOM 1546 C C . ASN A 1 188 ? -29.469 -4.643 1.617 1.00 58.09 188 ASN A C 1
ATOM 1548 O O . ASN A 1 188 ? -30.669 -4.853 1.767 1.00 58.09 188 ASN A O 1
ATOM 1552 N N . ASN A 1 189 ? -28.554 -5.536 2.007 1.00 55.88 189 ASN A N 1
ATOM 1553 C CA . ASN A 1 189 ? -28.894 -6.799 2.673 1.00 55.88 189 ASN A CA 1
ATOM 1554 C C . ASN A 1 189 ? -29.231 -6.649 4.170 1.00 55.88 189 ASN A C 1
ATOM 1556 O O . ASN A 1 189 ? -29.704 -7.606 4.789 1.00 55.88 189 ASN A O 1
ATOM 1560 N N . LYS A 1 190 ? -29.014 -5.473 4.771 1.00 55.12 190 LYS A N 1
ATOM 1561 C CA . LYS A 1 190 ? -29.394 -5.167 6.157 1.00 55.12 190 LYS A CA 1
ATOM 1562 C C . LYS A 1 190 ? -30.705 -4.382 6.179 1.00 55.12 190 LYS A C 1
ATOM 1564 O O . LYS A 1 190 ? -30.736 -3.226 6.598 1.00 55.12 190 LYS A O 1
ATOM 1569 N N . GLU A 1 191 ? -31.807 -5.010 5.770 1.00 45.56 191 GLU A N 1
ATOM 1570 C CA . GLU A 1 191 ? -33.147 -4.461 6.014 1.00 45.56 191 GLU A CA 1
ATOM 1571 C C . GLU A 1 191 ? -33.446 -4.433 7.526 1.00 45.56 191 GLU A C 1
ATOM 1573 O O . GLU A 1 191 ? -34.091 -5.324 8.084 1.00 45.56 191 GLU A O 1
ATOM 1578 N N . LYS A 1 192 ? -32.996 -3.387 8.224 1.00 46.28 192 LYS A N 1
ATOM 1579 C CA . LYS A 1 192 ? -33.535 -3.027 9.538 1.00 46.28 192 LYS A CA 1
ATOM 1580 C C . LYS A 1 192 ? -34.902 -2.375 9.320 1.00 46.28 192 LYS A C 1
ATOM 1582 O O . LYS A 1 192 ? -35.000 -1.155 9.197 1.00 46.28 192 LYS A O 1
ATOM 1587 N N . LYS A 1 193 ? -35.969 -3.178 9.267 1.00 43.78 193 LYS A N 1
ATOM 1588 C CA . LYS A 1 193 ? -37.335 -2.643 9.379 1.00 43.78 193 LYS A CA 1
ATOM 1589 C C . LYS A 1 193 ? -37.529 -2.114 10.799 1.00 43.78 193 LYS A C 1
ATOM 1591 O O . LYS A 1 193 ? -37.667 -2.889 11.741 1.00 43.78 193 LYS A O 1
ATOM 1596 N N . LYS A 1 194 ? -37.497 -0.790 10.949 1.00 37.84 194 LYS A N 1
ATOM 1597 C CA . LYS A 1 194 ? -37.893 -0.104 12.181 1.00 37.84 194 LYS A CA 1
ATOM 1598 C C . LYS A 1 194 ? -39.414 -0.164 12.279 1.00 37.84 194 LYS A C 1
ATOM 1600 O O . LYS A 1 194 ? -40.095 0.390 11.421 1.00 37.84 194 LYS A O 1
ATOM 1605 N N . PHE A 1 195 ? -39.934 -0.833 13.298 1.00 39.56 195 PHE A N 1
ATOM 1606 C CA . PHE A 1 195 ? -41.347 -0.757 13.652 1.00 39.56 195 PHE A CA 1
ATOM 1607 C C . PHE A 1 195 ? -41.465 0.074 14.926 1.00 39.56 195 PHE A C 1
ATOM 1609 O O . PHE A 1 195 ? -40.902 -0.297 15.953 1.00 39.56 195 PHE A O 1
ATOM 1616 N N . ASN A 1 196 ? -42.185 1.194 14.856 1.00 36.03 196 ASN A N 1
ATOM 1617 C CA . ASN A 1 196 ? -42.642 1.884 16.057 1.00 36.03 196 ASN A CA 1
ATOM 1618 C C . ASN A 1 196 ? -43.783 1.051 16.639 1.00 36.03 196 ASN A C 1
ATOM 1620 O O . ASN A 1 196 ? -44.894 1.069 16.112 1.00 36.03 196 ASN A O 1
ATOM 1624 N N . VAL A 1 197 ? -43.500 0.279 17.685 1.00 46.00 197 VAL A N 1
ATOM 1625 C CA . VAL A 1 197 ? -44.548 -0.406 18.441 1.00 46.00 197 VAL A CA 1
ATOM 1626 C C . VAL A 1 197 ? -45.012 0.557 19.526 1.00 46.00 197 VAL A C 1
ATOM 1628 O O . VAL A 1 197 ? -44.319 0.766 20.519 1.00 46.00 197 VAL A O 1
ATOM 1631 N N . ILE A 1 198 ? -46.171 1.176 19.311 1.00 40.75 198 ILE A N 1
ATOM 1632 C CA . ILE A 1 198 ? -46.864 1.947 20.343 1.00 40.75 198 ILE A CA 1
ATOM 1633 C C . ILE A 1 198 ? -47.567 0.921 21.234 1.00 40.75 198 ILE A C 1
ATOM 1635 O O . ILE A 1 198 ? -48.516 0.274 20.798 1.00 40.75 198 ILE A O 1
ATOM 1639 N N . VAL A 1 199 ? -47.071 0.725 22.455 1.00 46.16 199 VAL A N 1
ATOM 1640 C CA . VAL A 1 199 ? -47.746 -0.112 23.453 1.00 46.16 199 VAL A CA 1
ATOM 1641 C C . VAL A 1 199 ? -48.672 0.793 24.259 1.00 46.16 199 VAL A C 1
ATOM 1643 O O . VAL A 1 199 ? -48.218 1.528 25.133 1.00 46.16 199 VAL A O 1
ATOM 1646 N N . GLU A 1 200 ? -49.969 0.759 23.964 1.00 35.16 200 GLU A N 1
ATOM 1647 C CA . GLU A 1 200 ? -50.982 1.333 24.853 1.00 35.16 200 GLU A CA 1
ATOM 1648 C C . GLU A 1 200 ? -51.239 0.343 25.997 1.00 35.16 200 GLU A C 1
ATOM 1650 O O . GLU A 1 200 ? -51.759 -0.750 25.785 1.00 35.16 200 GLU A O 1
ATOM 1655 N N . ARG A 1 201 ? -50.832 0.703 27.221 1.00 40.22 201 ARG A N 1
ATOM 1656 C CA . ARG A 1 201 ? -51.402 0.108 28.437 1.00 40.22 201 ARG A CA 1
ATOM 1657 C C . ARG A 1 201 ? -52.636 0.919 28.797 1.00 40.22 201 ARG A C 1
ATOM 1659 O O . ARG A 1 201 ? -52.540 2.137 28.915 1.00 40.22 201 ARG A O 1
ATOM 1666 N N . GLU A 1 202 ? -53.758 0.236 28.989 1.00 45.53 202 GLU A N 1
ATOM 1667 C CA . GLU A 1 202 ? -55.045 0.858 29.325 1.00 45.53 202 GLU A CA 1
ATOM 1668 C C . GLU A 1 202 ? -55.059 1.583 30.676 1.00 45.53 202 GLU A C 1
ATOM 1670 O O . GLU A 1 202 ? -55.951 2.388 30.907 1.00 45.53 202 GLU A O 1
ATOM 1675 N N . ASP A 1 203 ? -54.034 1.428 31.517 1.00 48.59 203 ASP A N 1
ATOM 1676 C CA . ASP A 1 203 ? -53.971 2.109 32.802 1.00 48.59 203 ASP A CA 1
ATOM 1677 C C . ASP A 1 203 ? -52.648 2.873 32.974 1.00 48.59 203 ASP A C 1
ATOM 1679 O O . ASP A 1 203 ? -51.566 2.289 33.051 1.00 48.59 203 ASP A O 1
ATOM 1683 N N . ASN A 1 204 ? -52.793 4.196 33.114 1.00 41.88 204 ASN A N 1
ATOM 1684 C CA . ASN A 1 204 ? -51.833 5.242 33.499 1.00 41.88 204 ASN A CA 1
ATOM 1685 C C . ASN A 1 204 ? -51.110 6.066 32.405 1.00 41.88 204 ASN A C 1
ATOM 1687 O O . ASN A 1 204 ? -50.442 5.575 31.499 1.00 41.88 204 ASN A O 1
ATOM 1691 N N . LYS A 1 205 ? -51.218 7.396 32.572 1.00 44.88 205 LYS A N 1
ATOM 1692 C CA . LYS A 1 205 ? -50.618 8.476 31.769 1.00 44.88 205 LYS A CA 1
ATOM 1693 C C . LYS A 1 205 ? -49.080 8.441 31.791 1.00 44.88 205 LYS A C 1
ATOM 1695 O O . LYS A 1 205 ? -48.462 9.181 32.550 1.00 44.88 205 LYS A O 1
ATOM 1700 N N . SER A 1 206 ? -48.461 7.684 30.895 1.00 41.00 206 SER A N 1
ATOM 1701 C CA . SER A 1 206 ? -47.107 7.971 30.392 1.00 41.00 206 SER A CA 1
ATOM 1702 C C . SER A 1 206 ? -46.826 7.115 29.159 1.00 41.00 206 SER A C 1
ATOM 1704 O O . SER A 1 206 ? -46.712 5.897 29.262 1.00 41.00 206 SER A O 1
ATOM 1706 N N . ARG A 1 207 ? -46.732 7.749 27.982 1.00 37.38 207 ARG A N 1
ATOM 1707 C CA . ARG A 1 207 ? -46.289 7.092 26.744 1.00 37.38 207 ARG A CA 1
ATOM 1708 C C . ARG A 1 207 ? -44.773 6.925 26.801 1.00 37.38 207 ARG A C 1
ATOM 1710 O O . ARG A 1 207 ? -44.057 7.919 26.723 1.00 37.38 207 ARG A O 1
ATOM 1717 N N . GLU A 1 208 ? -44.295 5.695 26.916 1.00 38.41 208 GLU A N 1
ATOM 1718 C CA . GLU A 1 208 ? -42.880 5.371 26.735 1.00 38.41 208 GLU A CA 1
ATOM 1719 C C . GLU A 1 208 ? -42.699 4.678 25.381 1.00 38.41 208 GLU A C 1
ATOM 1721 O O . GLU A 1 208 ? -43.245 3.603 25.132 1.00 38.41 208 GLU A O 1
ATOM 1726 N N . GLU A 1 209 ? -41.967 5.329 24.476 1.00 36.78 209 GLU A N 1
ATOM 1727 C CA . GLU A 1 209 ? -41.585 4.759 23.186 1.00 36.78 209 GLU A CA 1
ATOM 1728 C C . GLU A 1 209 ? -40.361 3.857 23.369 1.00 36.78 209 GLU A C 1
ATOM 1730 O O . GLU A 1 209 ? -39.284 4.317 23.750 1.00 36.78 209 GLU A O 1
ATOM 1735 N N . TYR A 1 210 ? -40.511 2.568 23.065 1.00 42.56 210 TYR A N 1
ATOM 1736 C CA . TYR A 1 210 ? -39.412 1.608 23.100 1.00 42.56 210 TYR A CA 1
ATOM 1737 C C . TYR A 1 210 ? -38.952 1.274 21.682 1.00 42.56 210 TYR A C 1
ATOM 1739 O O . TYR A 1 210 ? -39.712 0.760 20.860 1.00 42.56 210 TYR A O 1
ATOM 1747 N N . LEU A 1 211 ? -37.676 1.536 21.402 1.00 35.00 211 LEU A N 1
ATOM 1748 C CA . LEU A 1 211 ? -37.032 1.208 20.132 1.00 35.00 211 LEU A CA 1
ATOM 1749 C C . LEU A 1 211 ? -36.371 -0.171 20.256 1.00 35.00 211 LEU A C 1
ATOM 1751 O O . LEU A 1 211 ? -35.291 -0.306 20.827 1.00 35.00 211 LEU A O 1
ATOM 1755 N N . ILE A 1 212 ? -37.037 -1.209 19.748 1.00 41.28 212 ILE A N 1
ATOM 1756 C CA . ILE A 1 212 ? -36.521 -2.583 19.776 1.00 41.28 212 ILE A CA 1
ATOM 1757 C C . ILE A 1 212 ? -35.842 -2.885 18.432 1.00 41.28 212 ILE A C 1
ATOM 1759 O O . ILE A 1 212 ? -36.501 -2.954 17.394 1.00 41.28 212 ILE A O 1
ATOM 1763 N N . GLU A 1 213 ? -34.522 -3.091 18.439 1.00 36.00 213 GLU A N 1
ATOM 1764 C CA . GLU A 1 213 ? -33.784 -3.627 17.288 1.00 36.00 213 GLU A CA 1
ATOM 1765 C C . GLU A 1 213 ? -33.720 -5.159 17.378 1.00 36.00 213 GLU A C 1
ATOM 1767 O O . GLU A 1 213 ? -33.035 -5.705 18.239 1.00 36.00 213 GLU A O 1
ATOM 1772 N N . ILE A 1 214 ? -34.412 -5.868 16.479 1.00 43.66 214 ILE A N 1
ATOM 1773 C CA . ILE A 1 214 ? -34.295 -7.329 16.351 1.00 43.66 214 ILE A CA 1
ATOM 1774 C C . ILE A 1 214 ? -33.466 -7.651 15.103 1.00 43.66 214 ILE A C 1
ATOM 1776 O O . ILE A 1 214 ? -33.913 -7.427 13.976 1.00 43.66 214 ILE A O 1
ATOM 1780 N N . GLU A 1 215 ? -32.271 -8.214 15.288 1.00 34.34 215 GLU A N 1
ATOM 1781 C CA . GLU A 1 215 ? -31.514 -8.862 14.210 1.00 34.34 215 GLU A CA 1
ATOM 1782 C C . GLU A 1 215 ? -32.121 -10.241 13.921 1.00 34.34 215 GLU A C 1
ATOM 1784 O O . GLU A 1 215 ? -32.052 -11.157 14.741 1.00 34.34 215 GLU A O 1
ATOM 1789 N N . LYS A 1 216 ? -32.715 -10.428 12.737 1.00 37.66 216 LYS A N 1
ATOM 1790 C CA . LYS A 1 216 ? -33.083 -11.773 12.276 1.00 37.66 216 LYS A CA 1
ATOM 1791 C C . LYS A 1 216 ? -31.827 -12.511 11.814 1.00 37.66 216 LYS A C 1
ATOM 1793 O O . LYS A 1 216 ? -31.343 -12.267 10.710 1.00 37.66 216 LYS A O 1
ATOM 1798 N N . SER A 1 217 ? -31.360 -13.486 12.591 1.00 34.72 217 SER A N 1
ATOM 1799 C CA . SER A 1 217 ? -30.593 -14.591 12.015 1.00 34.72 217 SER A CA 1
ATOM 1800 C C . SER A 1 217 ? -31.573 -15.506 11.267 1.00 34.72 217 SER A C 1
ATOM 1802 O O . SER A 1 217 ? -32.538 -16.024 11.831 1.00 34.72 217 SER A O 1
ATOM 1804 N N . LYS A 1 218 ? -31.392 -15.664 9.951 1.00 34.88 218 LYS A N 1
ATOM 1805 C CA . LYS A 1 218 ? -32.140 -16.656 9.165 1.00 34.88 218 LYS A CA 1
ATOM 1806 C C . LYS A 1 218 ? -31.737 -18.054 9.656 1.00 34.88 218 LYS A C 1
ATOM 1808 O O . LYS A 1 218 ? -30.690 -18.557 9.264 1.00 34.88 218 LYS A O 1
ATOM 1813 N N . LYS A 1 219 ? -32.572 -18.700 10.475 1.00 32.06 219 LYS A N 1
ATOM 1814 C CA . LYS A 1 219 ? -32.606 -20.167 10.560 1.00 32.06 219 LYS A CA 1
ATOM 1815 C C . LYS A 1 219 ? -33.453 -20.680 9.398 1.00 32.06 219 LYS A C 1
ATOM 1817 O O . LYS A 1 219 ? -34.628 -20.336 9.287 1.00 32.06 219 LYS A O 1
ATOM 1822 N N . SER A 1 220 ? -32.836 -21.458 8.514 1.00 30.94 220 SER A N 1
ATOM 1823 C CA . SER A 1 220 ? -33.536 -2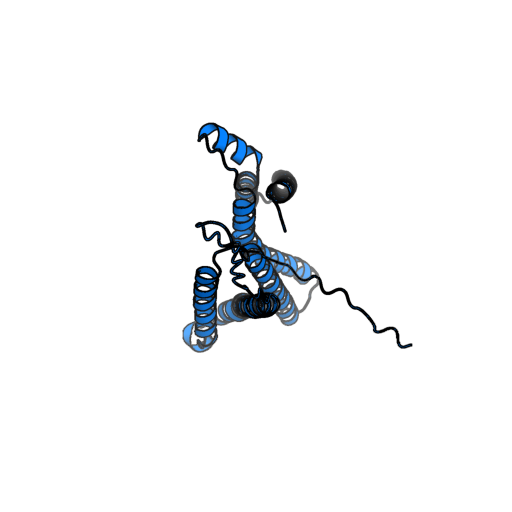2.243 7.503 1.00 30.94 220 SER A CA 1
ATOM 1824 C C . SER A 1 220 ? -34.365 -23.321 8.201 1.00 30.94 220 SER A C 1
ATOM 1826 O O . SER A 1 220 ? -33.793 -24.231 8.797 1.00 30.94 220 SER A O 1
ATOM 1828 N N . ASN A 1 221 ? -35.688 -23.247 8.109 1.00 30.92 221 ASN A N 1
ATOM 1829 C CA . ASN A 1 221 ? -36.542 -24.395 8.392 1.00 30.92 221 ASN A CA 1
ATOM 1830 C C . ASN A 1 221 ? -36.952 -25.006 7.047 1.00 30.92 221 ASN A C 1
ATOM 1832 O O . ASN A 1 221 ? -37.682 -24.381 6.280 1.00 30.92 221 ASN A O 1
ATOM 1836 N N . GLN A 1 222 ? -36.445 -26.209 6.759 1.00 31.33 222 GLN A N 1
ATOM 1837 C CA . GLN A 1 222 ? -37.092 -27.136 5.827 1.00 31.33 222 GLN A CA 1
ATOM 1838 C C . GLN A 1 222 ? -38.490 -27.478 6.373 1.00 31.33 222 GLN A C 1
ATOM 1840 O O . GLN A 1 222 ? -38.621 -27.659 7.586 1.00 31.33 222 GLN A O 1
ATOM 1845 N N . PRO A 1 223 ? -39.528 -27.600 5.529 1.00 36.31 223 PRO A N 1
ATOM 1846 C CA . PRO A 1 223 ? -40.806 -28.134 5.971 1.00 36.31 223 PRO A CA 1
ATOM 1847 C C . PRO A 1 223 ? -40.704 -29.658 6.117 1.00 36.31 223 PRO A C 1
ATOM 1849 O O . PRO A 1 223 ? -40.314 -30.354 5.179 1.00 36.31 223 PRO A O 1
ATOM 1852 N N . SER A 1 224 ? -41.059 -30.181 7.293 1.00 31.17 224 SER A N 1
ATOM 1853 C CA . SER A 1 224 ? -41.429 -31.587 7.441 1.00 31.17 224 SER A CA 1
ATOM 1854 C C . SER A 1 224 ? -42.845 -31.756 6.893 1.00 31.17 224 SER A C 1
ATOM 1856 O O . SER A 1 224 ? -43.791 -31.229 7.480 1.00 31.17 224 SER A O 1
ATOM 1858 N N . ASN A 1 225 ? -42.992 -32.463 5.775 1.00 35.81 225 ASN A N 1
ATOM 1859 C CA . ASN A 1 225 ? -44.300 -32.933 5.334 1.00 35.81 225 ASN A CA 1
ATOM 1860 C C . ASN A 1 225 ? -44.712 -34.129 6.199 1.00 35.81 225 ASN A C 1
ATOM 1862 O O . ASN A 1 225 ? -43.936 -35.075 6.357 1.00 35.81 225 ASN A O 1
ATOM 1866 N N . ALA A 1 226 ? -45.909 -34.018 6.773 1.00 33.38 226 ALA A N 1
ATOM 1867 C CA . ALA A 1 226 ? -46.725 -35.145 7.206 1.00 33.38 226 ALA A CA 1
ATOM 1868 C C . ALA A 1 226 ? -47.313 -35.867 5.985 1.00 33.38 226 ALA A C 1
ATOM 1870 O O . ALA A 1 226 ? -47.452 -35.200 4.929 1.00 33.38 226 ALA A O 1
#

Nearest PDB structures (foldseek):
  3ja6-assembly1_I  TM=2.337E-01  e=5.007E+00  Escherichia coli

Solvent-accessible surface area (backbone atoms only — not comparable to full-atom values): 13214 Å² total; per-residue (Å²): 135,85,46,57,70,55,32,45,53,50,30,46,51,52,25,52,54,35,48,53,50,38,54,54,30,72,78,38,94,65,57,84,58,40,63,64,37,50,53,49,30,58,74,36,31,62,68,54,54,56,52,49,31,64,75,70,68,53,89,76,84,61,44,46,63,50,52,51,51,49,51,63,58,48,48,72,56,47,39,59,54,52,39,54,53,48,50,58,59,46,59,76,65,74,59,58,66,74,60,52,52,53,54,41,42,50,50,33,24,53,42,38,24,53,48,42,39,53,50,53,58,75,51,65,86,50,66,62,70,64,53,52,52,53,51,48,53,52,38,51,50,43,52,57,62,69,69,55,70,48,67,85,75,45,59,97,52,22,67,62,51,50,47,47,41,61,24,40,43,46,24,39,42,50,23,53,51,53,48,54,52,52,52,52,57,60,51,68,72,59,78,77,79,82,63,88,59,82,75,83,64,97,75,73,99,70,92,72,86,58,88,75,87,79,84,82,78,85,76,87,76,80,84,82,80,130